Protein AF-0000000084378191 (afdb_homodimer)

pLDDT: mean 97.31, std 4.38, range [56.12, 98.94]

Sequence (308 aa):
MLTVSREELDSYIGKDLPPSDWLTIDQEQINAFADATLDHQFIHVDPEKAALTPFGTTIAHGYLTLSLISYFLGECGIAPGNVQMAVNYGTDKVRFLEPVKVNSEIRCVARLLAVREKKPGQVLTTTRMTVEVKGSETPALIADILSLFICDNNMLTVSREELDSYIGKDLPPSDWLTIDQEQINAFADATLDHQFIHVDPEKAALTPFGTTIAHGYLTLSLISYFLGECGIAPGNVQMAVNYGTDKVRFLEPVKVNSEIRCVARLLAVREKKPGQVLTTTRMTVEVKGSETPALIADILSLFICDNN

Solvent-accessible surface area (backbone atoms only — not comparable to full-atom values): 15417 Å² total; per-residue (Å²): 74,50,61,37,52,70,77,54,51,63,76,42,50,75,39,76,41,64,60,35,71,79,42,73,41,45,63,68,42,38,44,37,37,20,66,44,32,58,47,70,55,47,49,45,69,31,57,73,65,10,39,74,41,97,71,54,36,26,28,49,51,58,55,52,62,56,42,29,44,64,35,43,40,44,60,21,27,74,43,56,66,50,57,74,48,74,44,65,42,29,33,42,51,34,39,49,70,32,87,48,43,59,63,38,39,31,32,36,36,29,29,36,66,45,78,42,70,79,47,96,43,30,39,36,33,34,31,37,37,38,31,36,34,73,94,47,92,56,40,28,31,44,33,36,38,30,40,36,33,37,33,62,82,120,75,50,60,36,53,70,78,55,51,62,76,43,49,75,37,76,40,64,60,34,70,78,41,73,40,44,64,68,43,38,45,37,38,22,64,42,32,60,48,71,54,47,49,45,69,32,57,74,66,9,40,74,42,97,72,54,34,24,28,48,52,59,56,53,62,57,44,30,44,64,34,42,41,45,59,22,27,75,45,55,64,50,57,74,47,73,44,63,42,30,33,42,51,33,40,49,70,34,87,47,43,59,63,38,38,32,31,36,36,29,29,36,67,45,79,43,71,79,46,97,41,30,38,36,35,35,30,38,35,38,31,36,32,72,95,48,91,56,40,29,32,43,31,35,38,30,40,34,32,38,32,61,84,119

Nearest PDB structures (foldseek):
  2c2i-assembly1_B  TM=9.495E-01  e=6.216E-18  Mycobacterium tuberculosis H37Rv
  8vwr-assembly1_B  TM=7.984E-01  e=2.898E-14  Comamonas testosteroni KF-1
  1q6w-assembly2_C  TM=7.977E-01  e=1.693E-10  Archaeoglobus fulgidus DSM 4304
  4ffu-assembly1_D  TM=7.610E-01  e=1.020E-10  Sinorhizobium meliloti 1021
  6jql-assembly1_C  TM=7.620E-01  e=9.701E-10  Escherichia coli K-12

Foldseek 3Di:
DAADAPVCVVVQAQPKWDKFDKDWAALVNQVVVCVVVVPPPCLRHPQVVVCVDPLNGRFHDLVSVVVCVVVQCVGTNYDHPFFPDKDFPDWDDKDFDDTHGHGWIKMKMKHWNDWDDPDVQKIKTWIWIFIDTPPDPHTRMTITTIMITRGDPD/DAADAPVCVVVQAQPKWDKFDKDWAALVNLVVVCVVVVPPPCLRHPQVVVCVDPLNGRFHDLVSVVVCVVVQCVGTNYDHPFFPDKDFPDWDDKDFDDTHGHGWIKMKMKHWNDWDDPDVQKIKTWIWIFIDTPPDPHTRMTITTIMITRGDPD

Organism: NCBI:txid1548547

InterPro domains:
  IPR002539 MaoC-like dehydratase domain [PF01575] (13-128)
  IPR029069 HotDog domain superfamily [SSF54637] (8-145)
  IPR039375 Nodulation protein N-like [cd03450] (4-149)

Radius of gyration: 19.19 Å; Cα contacts (8 Å, |Δi|>4): 766; chains: 2; bounding box: 47×60×43 Å

Structure (mmCIF, N/CA/C/O backbone):
data_AF-0000000084378191-model_v1
#
loop_
_entity.id
_entity.type
_entity.pdbx_description
1 polymer 'MaoC-like domain-containing protein'
#
loop_
_atom_site.group_PDB
_atom_site.id
_atom_site.type_symbol
_atom_site.label_atom_id
_atom_site.label_alt_id
_atom_site.label_comp_id
_atom_site.label_asym_id
_atom_site.label_entity_id
_atom_site.label_seq_id
_atom_site.pdbx_PDB_ins_code
_atom_site.Cartn_x
_atom_site.Cartn_y
_atom_site.Cartn_z
_atom_site.occupancy
_atom_site.B_iso_or_equiv
_atom_site.auth_seq_id
_atom_site.auth_comp_id
_atom_site.auth_asym_id
_atom_site.auth_atom_id
_atom_site.pdbx_PDB_model_num
ATOM 1 N N . MET A 1 1 ? 9.391 -14.406 -12.016 1 90.62 1 MET A N 1
ATOM 2 C CA . MET A 1 1 ? 9.422 -14.953 -10.664 1 90.62 1 MET A CA 1
ATOM 3 C C . MET A 1 1 ? 9.93 -16.391 -10.664 1 90.62 1 MET A C 1
ATOM 5 O O . MET A 1 1 ? 9.516 -17.188 -11.508 1 90.62 1 MET A O 1
ATOM 9 N N . LEU A 1 2 ? 10.867 -16.656 -9.797 1 94.12 2 LEU A N 1
ATOM 10 C CA . LEU A 1 2 ? 11.305 -18.047 -9.656 1 94.12 2 LEU A CA 1
ATOM 11 C C . LEU A 1 2 ? 10.141 -18.938 -9.258 1 94.12 2 LEU A C 1
ATOM 13 O O . LEU A 1 2 ? 9.375 -18.609 -8.344 1 94.12 2 LEU A O 1
ATOM 17 N N . THR A 1 3 ? 9.992 -20.016 -10 1 96.06 3 THR A N 1
ATOM 18 C CA . THR A 1 3 ? 8.945 -20.969 -9.641 1 96.06 3 THR A CA 1
ATOM 19 C C . THR A 1 3 ? 9.555 -22.328 -9.32 1 96.06 3 THR A C 1
ATOM 21 O O . THR A 1 3 ? 10.492 -22.766 -9.977 1 96.06 3 THR A O 1
ATOM 24 N N . VAL A 1 4 ? 9.062 -22.859 -8.281 1 96.31 4 VAL A N 1
ATOM 25 C CA . VAL A 1 4 ? 9.516 -24.172 -7.824 1 96.31 4 VAL A CA 1
ATOM 26 C C . VAL A 1 4 ? 8.312 -25 -7.387 1 96.31 4 VAL A C 1
ATOM 28 O O . VAL A 1 4 ? 7.188 -24.5 -7.312 1 96.31 4 VAL A O 1
ATOM 31 N N . SER A 1 5 ? 8.562 -26.281 -7.156 1 94.06 5 SER A N 1
ATOM 32 C CA . SER A 1 5 ? 7.484 -27.094 -6.605 1 94.06 5 SER A CA 1
ATOM 33 C C . SER A 1 5 ? 7.109 -26.641 -5.199 1 94.06 5 SER A C 1
ATOM 35 O O . SER A 1 5 ? 7.895 -25.953 -4.531 1 94.06 5 SER A O 1
ATOM 37 N N . ARG A 1 6 ? 5.926 -26.984 -4.816 1 90.81 6 ARG A N 1
ATOM 38 C CA . ARG A 1 6 ? 5.5 -26.641 -3.467 1 90.81 6 ARG A CA 1
ATOM 39 C C . ARG A 1 6 ? 6.461 -27.203 -2.426 1 90.81 6 ARG A C 1
ATOM 41 O O . ARG A 1 6 ? 6.738 -26.547 -1.415 1 90.81 6 ARG A O 1
ATOM 48 N N . GLU A 1 7 ? 6.902 -28.344 -2.645 1 89.56 7 GLU A N 1
ATOM 49 C CA . GLU A 1 7 ? 7.812 -29 -1.72 1 89.56 7 GLU A CA 1
ATOM 50 C C . GLU A 1 7 ? 9.148 -28.266 -1.64 1 89.56 7 GLU A C 1
ATOM 52 O O . GLU A 1 7 ? 9.734 -28.156 -0.561 1 89.56 7 GLU A O 1
ATOM 57 N N . GLU A 1 8 ? 9.562 -27.766 -2.723 1 95.44 8 GLU A N 1
ATOM 58 C CA . GLU A 1 8 ? 10.859 -27.094 -2.789 1 95.44 8 GLU A CA 1
ATOM 59 C C . GLU A 1 8 ? 10.789 -25.703 -2.189 1 95.44 8 GLU A C 1
ATOM 61 O O . GLU A 1 8 ? 11.812 -25.125 -1.79 1 95.44 8 GLU A O 1
ATOM 66 N N . LEU A 1 9 ? 9.633 -25.172 -2.209 1 95.69 9 LEU A N 1
ATOM 67 C CA . LEU A 1 9 ? 9.453 -23.812 -1.727 1 95.69 9 LEU A CA 1
ATOM 68 C C . LEU A 1 9 ? 9.961 -23.672 -0.296 1 95.69 9 LEU A C 1
ATOM 70 O O . LEU A 1 9 ? 10.609 -22.672 0.04 1 95.69 9 LEU A O 1
ATOM 74 N N . ASP A 1 10 ? 9.781 -24.641 0.517 1 95.62 10 ASP A N 1
ATOM 75 C CA . ASP A 1 10 ? 10.188 -24.609 1.919 1 95.62 10 ASP A CA 1
ATOM 76 C C . ASP A 1 10 ? 11.703 -24.484 2.051 1 95.62 10 ASP A C 1
ATOM 78 O O . ASP A 1 10 ? 12.203 -23.875 2.99 1 95.62 10 ASP A O 1
ATOM 82 N N . SER A 1 11 ? 12.336 -25.047 1.118 1 96.31 11 SER A N 1
ATOM 83 C CA . SER A 1 11 ? 13.797 -25.062 1.192 1 96.31 11 SER A CA 1
ATOM 84 C C . SER A 1 11 ? 14.383 -23.688 0.948 1 96.31 11 SER A C 1
ATOM 86 O O . SER A 1 11 ? 15.57 -23.453 1.188 1 96.31 11 SER A O 1
ATOM 88 N N . TYR A 1 12 ? 13.609 -22.766 0.558 1 97.38 12 TYR A N 1
ATOM 89 C CA . TYR A 1 12 ? 14.086 -21.422 0.256 1 97.38 12 TYR A CA 1
ATOM 90 C C . TYR A 1 12 ? 13.867 -20.5 1.441 1 97.38 12 TYR A C 1
ATOM 92 O O . TYR A 1 12 ? 14.32 -19.344 1.429 1 97.38 12 TYR A O 1
ATOM 100 N N . ILE A 1 13 ? 13.133 -20.938 2.449 1 97.75 13 ILE A N 1
ATOM 101 C CA . ILE A 1 13 ? 12.852 -20.109 3.609 1 97.75 13 ILE A CA 1
ATOM 102 C C . ILE A 1 13 ? 14.172 -19.625 4.227 1 97.75 13 ILE A C 1
ATOM 104 O O . ILE A 1 13 ? 15.07 -20.438 4.477 1 97.75 13 ILE A O 1
ATOM 108 N N . GLY A 1 14 ? 14.32 -18.328 4.359 1 97.56 14 GLY A N 1
ATOM 109 C CA . GLY A 1 14 ? 15.477 -17.734 5.008 1 97.56 14 GLY A CA 1
ATOM 110 C C . GLY A 1 14 ? 16.578 -17.359 4.031 1 97.56 14 GLY A C 1
ATOM 111 O O . GLY A 1 14 ? 17.594 -16.781 4.43 1 97.56 14 GLY A O 1
ATOM 112 N N . LYS A 1 15 ? 16.344 -17.625 2.777 1 95.12 15 LYS A N 1
ATOM 113 C CA . LYS A 1 15 ? 17.359 -17.344 1.782 1 95.12 15 LYS A CA 1
ATOM 114 C C . LYS A 1 15 ? 17.094 -16.031 1.064 1 95.12 15 LYS A C 1
ATOM 116 O O . LYS A 1 15 ? 15.938 -15.703 0.765 1 95.12 15 LYS A O 1
ATOM 121 N N . ASP A 1 16 ? 18.172 -15.344 0.816 1 95.12 16 ASP A N 1
ATOM 122 C CA . ASP A 1 16 ? 18.078 -14.164 -0.029 1 95.12 16 ASP A CA 1
ATOM 123 C C . ASP A 1 16 ? 18.047 -14.539 -1.508 1 95.12 16 ASP A C 1
ATOM 125 O O . ASP A 1 16 ? 18.812 -15.398 -1.951 1 95.12 16 ASP A O 1
ATOM 129 N N . LEU A 1 17 ? 17.156 -13.914 -2.213 1 97.2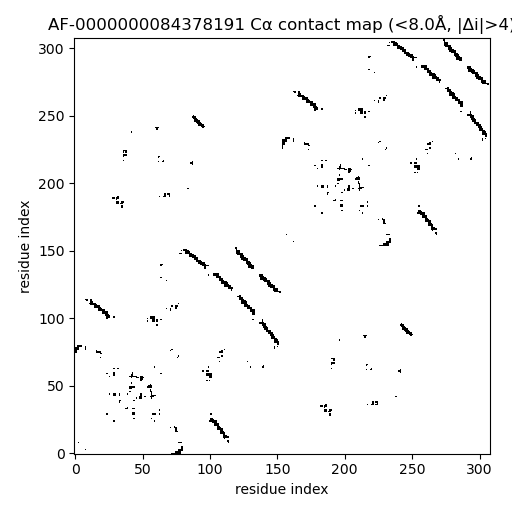5 17 LEU A N 1
ATOM 130 C CA . LEU A 1 17 ? 17.078 -14.125 -3.652 1 97.25 17 LEU A CA 1
ATOM 131 C C . LEU A 1 17 ? 17.797 -13.023 -4.41 1 97.25 17 LEU A C 1
ATOM 133 O O . LEU A 1 17 ? 18.094 -11.961 -3.846 1 97.25 17 LEU A O 1
ATOM 137 N N . PRO A 1 18 ? 18.219 -13.336 -5.652 1 97.31 18 PRO A N 1
ATOM 138 C CA . PRO A 1 18 ? 18.859 -12.289 -6.441 1 97.31 18 PRO A CA 1
ATOM 139 C C . PRO A 1 18 ? 17.984 -11.039 -6.598 1 97.31 18 PRO A C 1
ATOM 141 O O . PRO A 1 18 ? 16.766 -11.148 -6.664 1 97.31 18 PRO A O 1
ATOM 144 N N . PRO A 1 19 ? 18.594 -9.906 -6.707 1 98.44 19 PRO A N 1
ATOM 145 C CA . PRO A 1 19 ? 17.844 -8.656 -6.82 1 98.44 19 PRO A CA 1
ATOM 146 C C . PRO A 1 19 ? 17.172 -8.5 -8.188 1 98.44 19 PRO A C 1
ATOM 148 O O . PRO A 1 19 ? 17.562 -9.156 -9.148 1 98.44 19 PRO A O 1
ATOM 151 N N . SER A 1 20 ? 16.188 -7.707 -8.164 1 98.75 20 SER A N 1
ATOM 152 C CA . SER A 1 20 ? 15.586 -7.285 -9.43 1 98.75 20 SER A CA 1
ATOM 153 C C . SER A 1 20 ? 16.516 -6.359 -10.203 1 98.75 20 SER A C 1
ATOM 155 O O . SER A 1 20 ? 17.562 -5.961 -9.703 1 98.75 20 SER A O 1
ATOM 157 N N . ASP A 1 21 ? 16.094 -6.098 -11.469 1 98.5 21 ASP A N 1
ATOM 158 C CA . ASP A 1 21 ? 16.75 -5.012 -12.203 1 98.5 21 ASP A CA 1
ATOM 159 C C . ASP A 1 21 ? 16.359 -3.652 -11.617 1 98.5 21 ASP A C 1
ATOM 161 O O . ASP A 1 21 ? 15.406 -3.545 -10.852 1 98.5 21 ASP A O 1
ATOM 165 N N . TRP A 1 22 ? 17.188 -2.664 -11.977 1 98.88 22 TRP A N 1
ATOM 166 C CA . TRP A 1 22 ? 16.891 -1.296 -11.562 1 98.88 22 TRP A CA 1
ATOM 167 C C . TRP A 1 22 ? 15.719 -0.729 -12.359 1 98.88 22 TRP A C 1
ATOM 169 O O . TRP A 1 22 ? 15.617 -0.95 -13.57 1 98.88 22 TRP A O 1
ATOM 179 N N . LEU A 1 23 ? 14.867 -0.02 -11.672 1 98.88 23 LEU A N 1
ATOM 180 C CA . LEU A 1 23 ? 13.711 0.66 -12.25 1 98.88 23 LEU A CA 1
ATOM 181 C C . LEU A 1 23 ? 13.758 2.156 -11.969 1 98.88 23 LEU A C 1
ATOM 183 O O . LEU A 1 23 ? 13.914 2.568 -10.812 1 98.88 23 LEU A O 1
ATOM 187 N N . THR A 1 24 ? 13.641 2.957 -12.984 1 98.94 24 THR A N 1
ATOM 188 C CA . THR A 1 24 ? 13.617 4.402 -12.789 1 98.94 24 THR A CA 1
ATOM 189 C C . THR A 1 24 ? 12.195 4.883 -12.5 1 98.94 24 THR A C 1
ATOM 191 O O . THR A 1 24 ? 11.25 4.492 -13.18 1 98.94 24 THR A O 1
ATOM 194 N N . ILE A 1 25 ? 12.062 5.723 -11.484 1 98.94 25 ILE A N 1
ATOM 195 C CA . ILE A 1 25 ? 10.789 6.336 -11.141 1 98.94 25 ILE A CA 1
ATOM 196 C C . ILE A 1 25 ? 10.734 7.762 -11.68 1 98.94 25 ILE A C 1
ATOM 198 O O . ILE A 1 25 ? 11.453 8.641 -11.203 1 98.94 25 ILE A O 1
ATOM 202 N N . ASP A 1 26 ? 9.828 7.965 -12.641 1 98.88 26 ASP A N 1
ATOM 203 C CA . ASP A 1 26 ? 9.805 9.305 -13.219 1 98.88 26 ASP A CA 1
ATOM 204 C C . ASP A 1 26 ? 8.547 10.062 -12.805 1 98.88 26 ASP A C 1
ATOM 206 O O . ASP A 1 26 ? 7.703 9.523 -12.078 1 98.88 26 ASP A O 1
ATOM 210 N N . GLN A 1 27 ? 8.438 11.297 -13.203 1 98.94 27 GLN A N 1
ATOM 211 C CA . GLN A 1 27 ? 7.348 12.164 -12.773 1 98.94 27 GLN A CA 1
ATOM 212 C C . GLN A 1 27 ? 6.016 11.719 -13.375 1 98.94 27 GLN A C 1
ATOM 214 O O . GLN A 1 27 ? 4.965 11.859 -12.742 1 98.94 27 GLN A O 1
ATOM 219 N N . GLU A 1 28 ? 6.07 11.188 -14.57 1 98.88 28 GLU A N 1
ATOM 220 C CA . GLU A 1 28 ? 4.844 10.711 -15.203 1 98.88 28 GLU A CA 1
ATOM 221 C C . GLU A 1 28 ? 4.203 9.594 -14.391 1 98.88 28 GLU A C 1
ATOM 223 O O . GLU A 1 28 ? 2.986 9.578 -14.188 1 98.88 28 GLU A O 1
ATOM 228 N N . GLN A 1 29 ? 5.035 8.703 -13.961 1 98.94 29 GLN A N 1
ATOM 229 C CA . GLN A 1 29 ? 4.551 7.617 -13.117 1 98.94 29 GLN A CA 1
ATOM 230 C C . GLN A 1 29 ? 3.996 8.148 -11.805 1 98.94 29 GLN A C 1
ATOM 232 O O . GLN A 1 29 ? 2.938 7.707 -11.352 1 98.94 29 GLN A O 1
ATOM 237 N N . ILE A 1 30 ? 4.672 9.078 -11.195 1 98.94 30 ILE A N 1
ATOM 238 C CA . ILE A 1 30 ? 4.238 9.688 -9.945 1 98.94 30 ILE A CA 1
ATOM 239 C C . ILE A 1 30 ? 2.895 10.383 -10.148 1 98.94 30 ILE A C 1
ATOM 241 O O . ILE A 1 30 ? 1.98 10.234 -9.336 1 98.94 30 ILE A O 1
ATOM 245 N N . ASN A 1 31 ? 2.729 11.055 -11.281 1 98.94 31 ASN A N 1
ATOM 246 C CA . ASN A 1 31 ? 1.471 11.734 -11.586 1 98.94 31 ASN A CA 1
ATOM 247 C C . ASN A 1 31 ? 0.332 10.734 -11.781 1 98.94 31 ASN A C 1
ATOM 249 O O . ASN A 1 31 ? -0.781 10.953 -11.305 1 98.94 31 ASN A O 1
ATOM 253 N N . ALA A 1 32 ? 0.6 9.703 -12.5 1 98.94 32 ALA A N 1
ATOM 254 C CA . ALA A 1 32 ? -0.414 8.688 -12.758 1 98.94 32 ALA A CA 1
ATOM 255 C C . ALA A 1 32 ? -0.909 8.062 -11.461 1 98.94 32 ALA A C 1
ATOM 257 O O . ALA A 1 32 ? -2.105 7.809 -11.305 1 98.94 32 ALA A O 1
ATOM 258 N N . PHE A 1 33 ? 0.014 7.84 -10.562 1 98.94 33 PHE A N 1
ATOM 259 C CA . PHE A 1 33 ? -0.35 7.273 -9.273 1 98.94 33 PHE A CA 1
ATOM 260 C C . PHE A 1 33 ? -1.209 8.25 -8.477 1 98.94 33 PHE A C 1
ATOM 262 O O . PHE A 1 33 ? -2.197 7.852 -7.855 1 98.94 33 PHE A O 1
ATOM 269 N N . ALA A 1 34 ? -0.81 9.492 -8.523 1 98.94 34 ALA A N 1
ATOM 270 C CA . ALA A 1 34 ? -1.597 10.523 -7.852 1 98.94 34 ALA A CA 1
ATOM 271 C C . ALA A 1 34 ? -3.027 10.555 -8.375 1 98.94 34 ALA A C 1
ATOM 273 O O . ALA A 1 34 ? -3.982 10.617 -7.598 1 98.94 34 ALA A O 1
ATOM 274 N N . ASP A 1 35 ? -3.146 10.453 -9.648 1 98.88 35 ASP A N 1
ATOM 275 C CA . ASP A 1 35 ? -4.461 10.477 -10.273 1 98.88 35 ASP A CA 1
ATOM 276 C C . ASP A 1 35 ? -5.289 9.258 -9.867 1 98.88 35 ASP A C 1
ATOM 278 O O . ASP A 1 35 ? -6.48 9.383 -9.57 1 98.88 35 ASP A O 1
ATOM 282 N N . ALA A 1 36 ? -4.695 8.148 -9.828 1 98.88 36 ALA A N 1
ATOM 283 C CA . ALA A 1 36 ? -5.406 6.902 -9.539 1 98.88 36 ALA A CA 1
ATOM 284 C C . ALA A 1 36 ? -5.824 6.836 -8.078 1 98.88 36 ALA A C 1
ATOM 286 O O . ALA A 1 36 ? -6.848 6.234 -7.742 1 98.88 36 ALA A O 1
ATOM 287 N N . THR A 1 37 ? -5.066 7.473 -7.184 1 98.88 37 THR A N 1
ATOM 288 C CA . THR A 1 37 ? -5.273 7.281 -5.754 1 98.88 37 THR A CA 1
ATOM 289 C C . THR A 1 37 ? -5.859 8.539 -5.117 1 98.88 37 THR A C 1
ATOM 291 O O . THR A 1 37 ? -6.207 8.531 -3.934 1 98.88 37 THR A O 1
ATOM 294 N N . LEU A 1 38 ? -5.82 9.633 -5.891 1 98.75 38 LEU A N 1
ATOM 295 C CA . LEU A 1 38 ? -6.418 10.898 -5.477 1 98.75 38 LEU A CA 1
ATOM 296 C C . LEU A 1 38 ? -5.551 11.594 -4.434 1 98.75 38 LEU A C 1
ATOM 298 O O . LEU A 1 38 ? -6.047 12.414 -3.654 1 98.75 38 LEU A O 1
ATOM 302 N N . ASP A 1 39 ? -4.316 11.219 -4.332 1 98.56 39 ASP A N 1
ATOM 303 C CA . ASP A 1 39 ? -3.35 11.891 -3.467 1 98.56 39 ASP A CA 1
ATOM 304 C C . ASP A 1 39 ? -2.467 12.844 -4.266 1 98.56 39 ASP A C 1
ATOM 306 O O . ASP A 1 39 ? -1.431 12.438 -4.801 1 98.56 39 ASP A O 1
ATOM 310 N N . HIS A 1 40 ? -2.848 14.078 -4.254 1 98.75 40 HIS A N 1
ATOM 311 C CA . HIS A 1 40 ? -2.146 15.086 -5.043 1 98.75 40 HIS A CA 1
ATOM 312 C C . HIS A 1 40 ? -1.365 16.031 -4.145 1 98.75 40 HIS A C 1
ATOM 314 O O . HIS A 1 40 ? -1.254 17.234 -4.445 1 98.75 40 HIS A O 1
ATOM 320 N N . GLN A 1 41 ? -0.929 15.547 -2.949 1 98.62 41 GLN A N 1
ATOM 321 C CA . GLN A 1 41 ? -0.093 16.391 -2.1 1 98.62 41 GLN A CA 1
ATOM 322 C C . GLN A 1 41 ? 1.067 16.984 -2.891 1 98.62 41 GLN A C 1
ATOM 324 O O . GLN A 1 41 ? 1.675 16.312 -3.721 1 98.62 41 GLN A O 1
ATOM 329 N N . PHE A 1 42 ? 1.418 18.156 -2.57 1 98.75 42 PHE A N 1
ATOM 330 C CA . PHE A 1 42 ? 2.324 18.938 -3.406 1 98.75 42 PHE A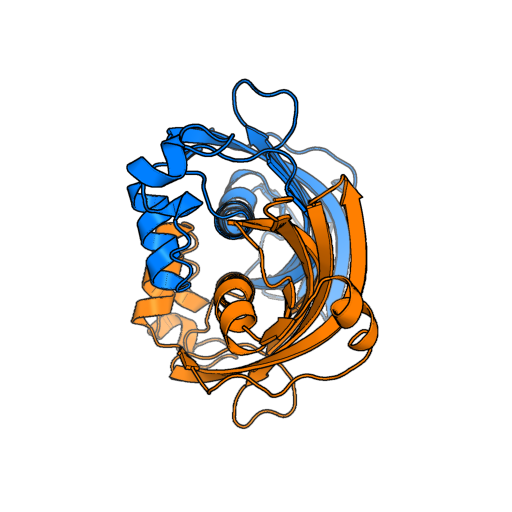 CA 1
ATOM 331 C C . PHE A 1 42 ? 3.705 18.281 -3.457 1 98.75 42 PHE A C 1
ATOM 333 O O . PHE A 1 42 ? 4.414 18.406 -4.457 1 98.75 42 PHE A O 1
ATOM 340 N N . ILE A 1 43 ? 4.105 17.578 -2.504 1 98.75 43 ILE A N 1
ATOM 341 C CA . ILE A 1 43 ? 5.434 16.984 -2.447 1 98.75 43 ILE A CA 1
ATOM 342 C C . ILE A 1 43 ? 5.578 15.93 -3.549 1 98.75 43 ILE A C 1
ATOM 344 O O . ILE A 1 43 ? 6.688 15.492 -3.863 1 98.75 43 ILE A O 1
ATOM 348 N N . HIS A 1 44 ? 4.434 15.484 -4.102 1 98.94 44 HIS A N 1
ATOM 349 C CA . HIS A 1 44 ? 4.469 14.469 -5.141 1 98.94 44 HIS A CA 1
ATOM 350 C C . HIS A 1 44 ? 4.312 15.086 -6.527 1 98.94 44 HIS A C 1
ATOM 352 O O . HIS A 1 44 ? 4.816 14.539 -7.512 1 98.94 44 HIS A O 1
ATOM 358 N N . VAL A 1 45 ? 3.619 16.219 -6.68 1 98.88 45 VAL A N 1
ATOM 359 C CA . VAL A 1 45 ? 3.141 16.531 -8.023 1 98.88 45 VAL A CA 1
ATOM 360 C C . VAL A 1 45 ? 3.457 17.984 -8.367 1 98.88 45 VAL A C 1
ATOM 362 O O . VAL A 1 45 ? 3.188 18.438 -9.477 1 98.88 45 VAL A O 1
ATOM 365 N N . ASP A 1 46 ? 3.955 18.797 -7.445 1 98.88 46 ASP A N 1
ATOM 366 C CA . ASP A 1 46 ? 4.27 20.203 -7.668 1 98.88 46 ASP A CA 1
ATOM 367 C C . ASP A 1 46 ? 5.77 20.453 -7.539 1 98.88 46 ASP A C 1
ATOM 369 O O . ASP A 1 46 ? 6.266 20.734 -6.441 1 98.88 46 ASP A O 1
ATOM 373 N N . PRO A 1 47 ? 6.453 20.438 -8.68 1 98.69 47 PRO A N 1
ATOM 374 C CA . PRO A 1 47 ? 7.91 20.562 -8.617 1 98.69 47 PRO A CA 1
ATOM 375 C C . PRO A 1 47 ? 8.367 21.859 -7.949 1 98.69 47 PRO A C 1
ATOM 377 O O . PRO A 1 47 ? 9.375 21.859 -7.23 1 98.69 47 PRO A O 1
ATOM 380 N N . GLU A 1 48 ? 7.684 22.938 -8.141 1 98.69 48 GLU A N 1
ATOM 381 C CA . GLU A 1 48 ? 8.094 24.219 -7.566 1 98.69 48 GLU A CA 1
ATOM 382 C C . GLU A 1 48 ? 7.953 24.203 -6.047 1 98.69 48 GLU A C 1
ATOM 384 O O . GLU A 1 48 ? 8.883 24.578 -5.332 1 98.69 48 GLU A O 1
ATOM 389 N N . LYS A 1 49 ? 6.867 23.766 -5.543 1 98.69 49 LYS A N 1
ATOM 390 C CA . LYS A 1 49 ? 6.66 23.734 -4.098 1 98.69 49 LYS A CA 1
ATOM 391 C C . LYS A 1 49 ? 7.531 22.656 -3.451 1 98.69 49 LYS A C 1
ATOM 393 O O . LYS A 1 49 ? 8.062 22.859 -2.357 1 98.69 49 LYS A O 1
ATOM 398 N N . ALA A 1 50 ? 7.641 21.547 -4.129 1 98.62 50 ALA A N 1
ATOM 399 C CA . ALA A 1 50 ? 8.445 20.453 -3.596 1 98.62 50 ALA A CA 1
ATOM 400 C C . ALA A 1 50 ? 9.914 20.875 -3.477 1 98.62 50 ALA A C 1
ATOM 402 O O . ALA A 1 50 ? 10.617 20.422 -2.572 1 98.62 50 ALA A O 1
ATOM 403 N N . ALA A 1 51 ? 10.352 21.75 -4.375 1 98.44 51 ALA A N 1
ATOM 404 C CA . ALA A 1 51 ? 11.734 22.203 -4.359 1 98.44 51 ALA A CA 1
ATOM 405 C C . ALA A 1 51 ? 12.055 22.938 -3.062 1 98.44 51 ALA A C 1
ATOM 407 O O . ALA A 1 51 ? 13.219 23.047 -2.668 1 98.44 51 ALA A O 1
ATOM 408 N N . LEU A 1 52 ? 11.023 23.422 -2.391 1 97.62 52 LEU A N 1
ATOM 409 C CA . LEU A 1 52 ? 11.195 24.219 -1.179 1 97.62 52 LEU A CA 1
ATOM 410 C C . LEU A 1 52 ? 11.195 23.328 0.06 1 97.62 52 LEU A C 1
ATOM 412 O O . LEU A 1 52 ? 11.406 23.812 1.175 1 97.62 52 LEU A O 1
ATOM 416 N N . THR A 1 53 ? 10.945 22.094 -0.11 1 97.62 53 THR A N 1
ATOM 417 C CA . THR A 1 53 ? 10.992 21.141 0.989 1 97.62 53 THR A CA 1
ATOM 418 C C . THR A 1 53 ? 12.406 20.594 1.166 1 97.62 53 THR A C 1
ATOM 420 O O . THR A 1 53 ? 13.281 20.828 0.331 1 97.62 53 THR A O 1
ATOM 423 N N . PRO A 1 54 ? 12.617 19.797 2.268 1 96.38 54 PRO A N 1
ATOM 424 C CA . PRO A 1 54 ? 13.93 19.188 2.461 1 96.38 54 PRO A CA 1
ATOM 425 C C . PRO A 1 54 ? 14.273 18.172 1.373 1 96.38 54 PRO A C 1
ATOM 427 O O . PRO A 1 54 ? 15.43 17.75 1.25 1 96.38 54 PRO A O 1
ATOM 430 N N . PHE A 1 55 ? 13.328 17.828 0.565 1 97.88 55 PHE A N 1
ATOM 431 C CA . PHE A 1 55 ? 13.562 16.828 -0.477 1 97.88 55 PHE A CA 1
ATOM 432 C C . PHE A 1 55 ? 14.219 17.469 -1.695 1 97.88 55 PHE A C 1
ATOM 434 O O . PHE A 1 55 ? 14.852 16.781 -2.5 1 97.88 55 PHE A O 1
ATOM 441 N N . GLY A 1 56 ? 13.961 18.719 -1.898 1 98.5 56 GLY A N 1
ATOM 442 C CA . GLY A 1 56 ? 14.586 19.453 -2.98 1 98.5 56 GLY A CA 1
ATOM 443 C C . GLY A 1 56 ? 13.969 19.172 -4.336 1 98.5 56 GLY A C 1
ATOM 444 O O . GLY A 1 56 ? 14.367 19.766 -5.344 1 98.5 56 GLY A O 1
ATOM 445 N N . THR A 1 57 ? 13.125 18.234 -4.438 1 98.81 57 THR A N 1
ATOM 446 C CA . THR A 1 57 ? 12.398 17.812 -5.629 1 98.81 57 THR A CA 1
ATOM 447 C C . THR A 1 57 ? 11.164 17 -5.25 1 98.81 57 THR A C 1
ATOM 449 O O . THR A 1 57 ? 10.898 16.781 -4.062 1 98.81 57 THR A O 1
ATOM 452 N N . THR A 1 58 ? 10.312 16.656 -6.191 1 98.94 58 THR A N 1
ATOM 453 C CA . THR A 1 58 ? 9.188 15.781 -5.887 1 98.94 58 THR A CA 1
ATOM 454 C C . THR A 1 58 ? 9.672 14.398 -5.465 1 98.94 58 THR A C 1
ATOM 456 O O . THR A 1 58 ? 10.758 13.969 -5.871 1 98.94 58 THR A O 1
ATOM 459 N N . ILE A 1 59 ? 8.883 13.781 -4.68 1 98.94 59 ILE A N 1
ATOM 460 C CA . ILE A 1 59 ? 9.172 12.414 -4.27 1 98.94 59 ILE A CA 1
ATOM 461 C C . ILE A 1 59 ? 7.992 11.508 -4.602 1 98.94 59 ILE A C 1
ATOM 463 O O . ILE A 1 59 ? 6.848 11.961 -4.664 1 98.94 59 ILE A O 1
ATOM 467 N N . ALA A 1 60 ? 8.281 10.234 -4.867 1 98.94 60 ALA A N 1
ATOM 468 C CA . ALA A 1 60 ? 7.23 9.234 -5.055 1 98.94 60 ALA A CA 1
ATOM 469 C C . ALA A 1 60 ? 6.406 9.062 -3.783 1 98.94 60 ALA A C 1
ATOM 471 O O . ALA A 1 60 ? 6.93 9.203 -2.674 1 98.94 60 ALA A O 1
ATOM 472 N N . HIS A 1 61 ? 5.145 8.805 -3.994 1 98.94 61 HIS A N 1
ATOM 473 C CA . HIS A 1 61 ? 4.355 8.344 -2.857 1 98.94 61 HIS A CA 1
ATOM 474 C C . HIS A 1 61 ? 4.98 7.105 -2.221 1 98.94 61 HIS A C 1
ATOM 476 O O . HIS A 1 61 ? 5.398 6.18 -2.922 1 98.94 61 HIS A O 1
ATOM 482 N N . GLY A 1 62 ? 5.07 7.055 -0.844 1 98.88 62 GLY A N 1
ATOM 483 C CA . GLY A 1 62 ? 5.426 5.797 -0.207 1 98.88 62 GLY A CA 1
ATOM 484 C C . GLY A 1 62 ? 4.609 4.621 -0.708 1 98.88 62 GLY A C 1
ATOM 485 O O . GLY A 1 62 ? 5.156 3.549 -0.979 1 98.88 62 GLY A O 1
ATOM 486 N N . TYR A 1 63 ? 3.342 4.828 -0.92 1 98.94 63 TYR A N 1
ATOM 487 C CA . TYR A 1 63 ? 2.438 3.766 -1.354 1 98.94 63 TYR A CA 1
ATOM 488 C C . TYR A 1 63 ? 2.693 3.395 -2.811 1 98.94 63 TYR A C 1
ATOM 490 O O . TYR A 1 63 ? 2.404 2.273 -3.23 1 98.94 63 TYR A O 1
ATOM 498 N N . LEU A 1 64 ? 3.209 4.332 -3.648 1 98.94 64 LEU A N 1
ATOM 499 C CA . LEU A 1 64 ? 3.662 3.916 -4.969 1 98.94 64 LEU A CA 1
ATOM 500 C C . LEU A 1 64 ? 4.805 2.91 -4.863 1 98.94 64 LEU A C 1
ATOM 502 O O . LEU A 1 64 ? 4.754 1.84 -5.473 1 98.94 64 LEU A O 1
ATOM 506 N N . THR A 1 65 ? 5.805 3.26 -4.062 1 98.94 65 THR A N 1
ATOM 507 C CA . THR A 1 65 ? 6.941 2.367 -3.857 1 98.94 65 THR A CA 1
ATOM 508 C C . THR A 1 65 ? 6.473 1.015 -3.326 1 98.94 65 THR A C 1
ATOM 510 O O . THR A 1 65 ? 6.906 -0.033 -3.812 1 98.94 65 THR A O 1
ATOM 513 N N . LEU A 1 66 ? 5.547 1.036 -2.377 1 98.88 66 LEU A N 1
ATOM 514 C CA . LEU A 1 66 ? 5.008 -0.203 -1.828 1 98.88 66 LEU A CA 1
ATOM 515 C C . LEU A 1 66 ? 4.242 -0.98 -2.891 1 98.88 66 LEU A C 1
ATOM 517 O O . LEU A 1 66 ? 4.387 -2.199 -3.002 1 98.88 66 LEU A O 1
ATOM 521 N N . SER A 1 67 ? 3.414 -0.296 -3.631 1 98.94 67 SER A N 1
ATOM 522 C CA . SER A 1 67 ? 2.568 -0.951 -4.625 1 98.94 67 SER A CA 1
ATOM 523 C C . SER A 1 67 ? 3.406 -1.612 -5.715 1 98.94 67 SER A C 1
ATOM 525 O O . SER A 1 67 ? 2.98 -2.598 -6.32 1 98.94 67 SER A O 1
ATOM 527 N N . LEU A 1 68 ? 4.598 -1.093 -5.977 1 98.88 68 LEU A N 1
ATOM 528 C CA . LEU A 1 68 ? 5.5 -1.659 -6.973 1 98.88 68 LEU A CA 1
ATOM 529 C C . LEU A 1 68 ? 6.027 -3.018 -6.523 1 98.88 68 LEU A C 1
ATOM 531 O O . LEU A 1 68 ? 6.629 -3.748 -7.312 1 98.88 68 LEU A O 1
ATOM 535 N N . ILE A 1 69 ? 5.801 -3.395 -5.293 1 98.75 69 ILE A N 1
ATOM 536 C CA . ILE A 1 69 ? 6.262 -4.68 -4.777 1 98.75 69 ILE A CA 1
ATOM 537 C C . ILE A 1 69 ? 5.605 -5.816 -5.559 1 98.75 69 ILE A C 1
ATOM 539 O O . ILE A 1 69 ? 6.23 -6.848 -5.809 1 98.75 69 ILE A O 1
ATOM 543 N N . SER A 1 70 ? 4.355 -5.641 -5.992 1 98.31 70 SER A N 1
ATOM 544 C CA . SER A 1 70 ? 3.725 -6.672 -6.809 1 98.31 70 SER A CA 1
ATOM 545 C C . SER A 1 70 ? 4.52 -6.93 -8.086 1 98.31 70 SER A C 1
ATOM 547 O O . SER A 1 70 ? 4.703 -8.078 -8.484 1 98.31 70 SER A O 1
ATOM 549 N N . TYR A 1 71 ? 4.973 -5.859 -8.695 1 98.56 71 TYR A N 1
ATOM 550 C CA . TYR A 1 71 ? 5.84 -5.953 -9.867 1 98.56 71 TYR A CA 1
ATOM 551 C C . TYR A 1 71 ? 7.168 -6.605 -9.508 1 98.56 71 TYR A C 1
ATOM 553 O O . TYR A 1 71 ? 7.621 -7.531 -10.188 1 98.56 71 TYR A O 1
ATOM 561 N N . PHE A 1 72 ? 7.789 -6.199 -8.43 1 98.69 72 PHE A N 1
ATOM 562 C CA . PHE A 1 72 ? 9.109 -6.676 -8.023 1 98.69 72 PHE A CA 1
ATOM 563 C C . PHE A 1 72 ? 9.047 -8.141 -7.613 1 98.69 72 PHE A C 1
ATOM 565 O O . PHE A 1 72 ? 10.008 -8.891 -7.828 1 98.69 72 PHE A O 1
ATOM 572 N N . LEU A 1 73 ? 7.938 -8.57 -6.965 1 98 73 LEU A N 1
ATOM 573 C CA . LEU A 1 73 ? 7.77 -9.984 -6.656 1 98 73 LEU A CA 1
ATOM 574 C C . LEU A 1 73 ? 7.855 -10.828 -7.922 1 98 73 LEU A C 1
ATOM 576 O O . LEU A 1 73 ? 8.406 -11.938 -7.902 1 98 73 LEU A O 1
ATOM 580 N N . GLY A 1 74 ? 7.309 -10.273 -9.023 1 97.31 74 GLY A N 1
ATOM 581 C CA . GLY A 1 74 ? 7.422 -10.953 -10.305 1 97.31 74 GLY A CA 1
ATOM 582 C C . GLY A 1 74 ? 8.852 -11.047 -10.805 1 97.31 74 GLY A C 1
AT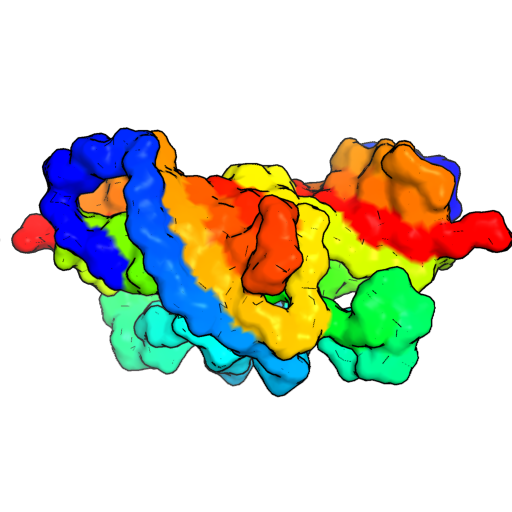OM 583 O O . GLY A 1 74 ? 9.211 -12.008 -11.492 1 97.31 74 GLY A O 1
ATOM 584 N N . GLU A 1 75 ? 9.664 -10.102 -10.422 1 97.19 75 GLU A N 1
ATOM 585 C CA . GLU A 1 75 ? 11.031 -10.008 -10.938 1 97.19 75 GLU A CA 1
ATOM 586 C C . GLU A 1 75 ? 12 -10.812 -10.07 1 97.19 75 GLU A C 1
ATOM 588 O O . GLU A 1 75 ? 12.938 -11.422 -10.586 1 97.19 75 GLU A O 1
ATOM 593 N N . CYS A 1 76 ? 11.766 -10.797 -8.766 1 97.81 76 CYS A N 1
ATOM 594 C CA . CYS A 1 76 ? 12.805 -11.328 -7.895 1 97.81 76 CYS A CA 1
ATOM 595 C C . CYS A 1 76 ? 12.211 -12.219 -6.812 1 97.81 76 CYS A C 1
ATOM 597 O O . CYS A 1 76 ? 12.93 -12.695 -5.934 1 97.81 76 CYS A O 1
ATOM 599 N N . GLY A 1 77 ? 10.945 -12.484 -6.844 1 97.75 77 GLY A N 1
ATOM 600 C CA . GLY A 1 77 ? 10.305 -13.336 -5.855 1 97.75 77 GLY A CA 1
ATOM 601 C C . GLY A 1 77 ? 10.336 -14.805 -6.23 1 97.75 77 GLY A C 1
ATOM 602 O O . GLY A 1 77 ? 11.055 -15.203 -7.148 1 97.75 77 GLY A O 1
ATOM 603 N N . ILE A 1 78 ? 9.594 -15.57 -5.363 1 97.75 78 ILE A N 1
ATOM 604 C CA . ILE A 1 78 ? 9.5 -17.016 -5.559 1 97.75 78 ILE A CA 1
ATOM 605 C C . ILE A 1 78 ? 8.07 -17.484 -5.285 1 97.75 78 ILE A C 1
ATOM 607 O O . ILE A 1 78 ? 7.41 -16.969 -4.383 1 97.75 78 ILE A O 1
ATOM 611 N N . ALA A 1 79 ? 7.617 -18.375 -6.066 1 96.62 79 ALA A N 1
ATOM 612 C CA . ALA A 1 79 ? 6.258 -18.906 -5.941 1 96.62 79 ALA A CA 1
ATOM 613 C C . ALA A 1 79 ? 6.184 -20.359 -6.387 1 96.62 79 ALA A C 1
ATOM 615 O O . ALA A 1 79 ? 7.121 -20.875 -7.004 1 96.62 79 ALA A O 1
ATOM 616 N N . PRO A 1 80 ? 5.023 -20.984 -5.98 1 95.81 80 PRO A N 1
ATOM 617 C CA . PRO A 1 80 ? 4.797 -22.297 -6.57 1 95.81 80 PRO A CA 1
ATOM 618 C C . PRO A 1 80 ? 4.629 -22.25 -8.086 1 95.81 80 PRO A C 1
ATOM 620 O O . PRO A 1 80 ? 4.148 -21.25 -8.625 1 95.81 80 PRO A O 1
ATOM 623 N N . GLY A 1 81 ? 4.91 -23.344 -8.727 1 94.44 81 GLY A N 1
ATOM 624 C CA . GLY A 1 81 ? 4.902 -23.391 -10.18 1 94.44 81 GLY A CA 1
ATOM 625 C C . GLY A 1 81 ? 3.51 -23.5 -10.766 1 94.44 81 GLY A C 1
ATOM 626 O O . GLY A 1 81 ? 3.307 -23.25 -11.953 1 94.44 81 GLY A O 1
ATOM 627 N N . ASN A 1 82 ? 2.518 -23.844 -10.047 1 94.38 82 ASN A N 1
ATOM 628 C CA . ASN A 1 82 ? 1.179 -24.094 -10.578 1 94.38 82 ASN A CA 1
ATOM 629 C C . ASN A 1 82 ? 0.195 -23.016 -10.117 1 94.38 82 ASN A C 1
ATOM 631 O O . ASN A 1 82 ? -0.975 -23.312 -9.859 1 94.38 82 ASN A O 1
ATOM 635 N N . VAL A 1 83 ? 0.715 -21.844 -10.039 1 95.75 83 VAL A N 1
ATOM 636 C CA . VAL A 1 83 ? -0.131 -20.75 -9.57 1 95.75 83 VAL A CA 1
ATOM 637 C C . VAL A 1 83 ? -1.105 -20.344 -10.672 1 95.75 83 VAL A C 1
ATOM 639 O O . VAL A 1 83 ? -0.703 -20.141 -11.82 1 95.75 83 VAL A O 1
ATOM 642 N N . GLN A 1 84 ? -2.361 -20.219 -10.336 1 95.94 84 GLN A N 1
ATOM 643 C CA . GLN A 1 84 ? -3.393 -19.703 -11.227 1 95.94 84 GLN A CA 1
ATOM 644 C C . GLN A 1 84 ? -3.576 -18.203 -11.039 1 95.94 84 GLN A C 1
ATOM 646 O O . GLN A 1 84 ? -3.824 -17.469 -12.008 1 95.94 84 GLN A O 1
ATOM 651 N N . MET A 1 85 ? -3.531 -17.766 -9.828 1 96.94 85 MET A N 1
ATOM 652 C CA . MET A 1 85 ? -3.592 -16.359 -9.5 1 96.94 85 MET A CA 1
ATOM 653 C C . MET A 1 85 ? -3.035 -16.094 -8.102 1 96.94 85 MET A C 1
ATOM 655 O O . MET A 1 85 ? -2.895 -17.016 -7.305 1 96.94 85 MET A O 1
ATOM 659 N N . ALA A 1 86 ? -2.635 -14.953 -7.883 1 97.5 86 ALA A N 1
ATOM 660 C CA . ALA A 1 86 ? -2.17 -14.5 -6.574 1 97.5 86 ALA A CA 1
ATOM 661 C C . ALA A 1 86 ? -2.967 -13.289 -6.102 1 97.5 86 ALA A C 1
ATOM 663 O O . ALA A 1 86 ? -3.291 -12.398 -6.895 1 97.5 86 ALA A O 1
ATOM 664 N N . VAL A 1 87 ? -3.238 -13.195 -4.797 1 96.94 87 VAL A N 1
ATOM 665 C CA . VAL A 1 87 ? -3.957 -12.055 -4.238 1 96.94 87 VAL A CA 1
ATOM 666 C C . VAL A 1 87 ? -3.174 -11.477 -3.064 1 96.94 87 VAL A C 1
ATOM 668 O O . VAL A 1 87 ? -2.484 -12.203 -2.348 1 96.94 87 VAL A O 1
ATOM 671 N N . ASN A 1 88 ? -3.25 -10.203 -2.951 1 98.12 88 ASN A N 1
ATOM 672 C CA . ASN A 1 88 ? -2.668 -9.508 -1.808 1 98.12 88 ASN A CA 1
ATOM 673 C C . ASN A 1 88 ? -3.412 -9.828 -0.516 1 98.12 88 ASN A C 1
ATOM 675 O O . ASN A 1 88 ? -4.57 -9.438 -0.347 1 98.12 88 ASN A O 1
ATOM 679 N N . TYR A 1 89 ? -2.738 -10.523 0.34 1 98.56 89 TYR A N 1
ATOM 680 C CA . TYR A 1 89 ? -3.35 -10.938 1.598 1 98.56 89 TYR A CA 1
ATOM 681 C C . TYR A 1 89 ? -3.146 -9.883 2.678 1 98.56 89 TYR A C 1
ATOM 683 O O . TYR A 1 89 ? -3.947 -9.781 3.611 1 98.56 89 TYR A O 1
ATOM 691 N N . GLY A 1 90 ? -2.082 -9.156 2.615 1 98.69 90 GLY A N 1
ATOM 692 C CA . GLY A 1 90 ? -1.771 -8.125 3.59 1 98.69 90 GLY A CA 1
ATOM 693 C C . GLY A 1 90 ? -0.282 -7.879 3.746 1 98.69 90 GLY A C 1
ATOM 694 O O . GLY A 1 90 ? 0.521 -8.383 2.959 1 98.69 90 GLY A O 1
ATOM 695 N N . THR A 1 91 ? -0.041 -7.023 4.664 1 98.75 91 THR A N 1
ATOM 696 C CA . THR A 1 91 ? 1.335 -6.773 5.078 1 98.75 91 THR A CA 1
ATOM 697 C C . THR A 1 91 ? 1.445 -6.762 6.602 1 98.75 91 THR A C 1
ATOM 699 O O . THR A 1 91 ? 0.477 -6.449 7.297 1 98.75 91 THR A O 1
ATOM 702 N N . ASP A 1 92 ? 2.537 -7.172 7.098 1 97.44 92 ASP A N 1
ATOM 703 C CA . ASP A 1 92 ? 2.857 -6.895 8.5 1 97.44 92 ASP A CA 1
ATOM 704 C C . ASP A 1 92 ? 3.535 -5.535 8.648 1 97.44 92 ASP A C 1
ATOM 706 O O . ASP A 1 92 ? 2.928 -4.5 8.367 1 97.44 92 ASP A O 1
ATOM 710 N N . LYS A 1 93 ? 4.809 -5.469 8.914 1 97.5 93 LYS A N 1
ATOM 711 C CA . LYS A 1 93 ? 5.453 -4.176 9.125 1 97.5 93 LYS A CA 1
ATOM 712 C C . LYS A 1 93 ? 5.98 -3.604 7.816 1 97.5 93 LYS A C 1
ATOM 714 O O . LYS A 1 93 ? 6.637 -4.305 7.047 1 97.5 93 LYS A O 1
ATOM 719 N N . VAL A 1 94 ? 5.562 -2.41 7.574 1 98.81 94 VAL A N 1
ATOM 720 C CA . VAL A 1 94 ? 6.117 -1.612 6.488 1 98.81 94 VAL A CA 1
ATOM 721 C C . VAL A 1 94 ? 6.73 -0.33 7.047 1 98.81 94 VAL A C 1
ATOM 723 O O . VAL A 1 94 ? 6.098 0.374 7.836 1 98.81 94 VAL A O 1
ATOM 726 N N . ARG A 1 95 ? 7.938 -0.048 6.668 1 98.88 95 ARG A N 1
ATOM 727 C CA . ARG A 1 95 ? 8.562 1.223 7.012 1 98.88 95 ARG A CA 1
ATOM 728 C C . ARG A 1 95 ? 9.172 1.89 5.781 1 98.88 95 ARG A C 1
ATOM 730 O O . ARG A 1 95 ? 9.875 1.244 5.004 1 98.88 95 ARG A O 1
ATOM 737 N N . PHE A 1 96 ? 8.773 3.109 5.617 1 98.81 96 PHE A N 1
ATOM 738 C CA . PHE A 1 96 ? 9.391 3.953 4.602 1 98.81 96 PHE A CA 1
ATOM 739 C C . PHE A 1 96 ? 10.586 4.707 5.18 1 98.81 96 PHE A C 1
ATOM 741 O O . PHE A 1 96 ? 10.422 5.555 6.062 1 98.81 96 PHE A O 1
ATOM 748 N N . LEU A 1 97 ? 11.75 4.48 4.641 1 98.62 97 LEU A N 1
ATOM 749 C CA . LEU A 1 97 ? 12.961 4.891 5.344 1 98.62 97 LEU A CA 1
ATOM 750 C C . LEU A 1 97 ? 13.672 6.02 4.594 1 98.62 97 LEU A C 1
ATOM 752 O O . LEU A 1 97 ? 14.203 6.941 5.215 1 98.62 97 LEU A O 1
ATOM 756 N N . GLU A 1 98 ? 13.719 5.891 3.346 1 98.25 98 GLU A N 1
ATOM 757 C CA . GLU A 1 98 ? 14.344 6.875 2.469 1 98.25 98 GLU A CA 1
ATOM 758 C C . GLU A 1 98 ? 13.391 7.32 1.366 1 98.25 98 GLU A C 1
ATOM 760 O O . GLU A 1 98 ? 12.867 6.492 0.614 1 98.25 98 GLU A O 1
ATOM 765 N N . PRO A 1 99 ? 13.164 8.617 1.248 1 98.56 99 PRO A N 1
ATOM 766 C CA . PRO A 1 99 ? 12.305 9.062 0.151 1 98.56 99 PRO A CA 1
ATOM 767 C C . PRO A 1 99 ? 12.852 8.688 -1.223 1 98.56 99 PRO A C 1
ATOM 769 O O . PRO A 1 99 ? 14.07 8.734 -1.438 1 98.56 99 PRO A O 1
ATOM 772 N N . VAL A 1 100 ? 11.992 8.297 -2.086 1 98.94 100 VAL A N 1
ATOM 773 C CA . VAL A 1 100 ? 12.352 8.055 -3.479 1 98.94 100 VAL A CA 1
ATOM 774 C C . VAL A 1 100 ? 12.141 9.32 -4.301 1 98.94 100 VAL A C 1
ATOM 776 O O . VAL A 1 100 ? 11.008 9.633 -4.684 1 98.94 100 VAL A O 1
ATOM 779 N N . LYS A 1 101 ? 13.203 10.008 -4.578 1 98.88 101 LYS A N 1
ATOM 780 C CA . LYS A 1 101 ? 13.125 11.234 -5.363 1 98.88 101 LYS A CA 1
ATOM 781 C C . LYS A 1 101 ? 12.82 10.93 -6.828 1 98.88 101 LYS A C 1
ATOM 783 O O . LYS A 1 101 ? 13.164 9.859 -7.328 1 98.88 101 LYS A O 1
ATOM 788 N N . VAL A 1 102 ? 12.172 11.867 -7.438 1 98.94 102 VAL A N 1
ATOM 789 C CA . VAL A 1 102 ? 11.883 11.711 -8.859 1 98.94 102 VAL A CA 1
ATOM 790 C C . VAL A 1 102 ? 13.172 11.383 -9.617 1 98.94 102 VAL A C 1
ATOM 792 O O . VAL A 1 102 ? 14.234 11.938 -9.312 1 98.94 102 VAL A O 1
ATOM 795 N N . ASN A 1 103 ? 13.031 10.398 -10.492 1 98.81 103 ASN A N 1
ATOM 796 C CA . ASN A 1 103 ? 14.086 9.969 -11.406 1 98.81 103 ASN A CA 1
ATOM 797 C C . ASN A 1 103 ? 15.125 9.109 -10.688 1 98.81 103 ASN A C 1
ATOM 799 O O . ASN A 1 103 ? 16.172 8.797 -11.258 1 98.81 103 ASN A O 1
ATOM 803 N N . SER A 1 104 ? 14.875 8.719 -9.469 1 98.81 104 SER A N 1
ATOM 804 C CA . SER A 1 104 ? 15.719 7.734 -8.797 1 98.81 104 SER A CA 1
ATOM 805 C C . SER A 1 104 ? 15.547 6.352 -9.414 1 98.81 104 SER A C 1
ATOM 807 O O . SER A 1 104 ? 14.516 6.059 -10.016 1 98.81 104 SER A O 1
ATOM 809 N N . GLU A 1 105 ? 16.578 5.602 -9.297 1 98.94 105 GLU A N 1
ATOM 810 C CA . GLU A 1 105 ? 16.516 4.184 -9.641 1 98.94 105 GLU A CA 1
ATOM 811 C C . GLU A 1 105 ? 16.359 3.318 -8.391 1 98.94 105 GLU A C 1
ATOM 813 O O . GLU A 1 105 ? 17.125 3.477 -7.426 1 98.94 105 GLU A O 1
ATOM 818 N N . ILE A 1 106 ? 15.375 2.389 -8.477 1 98.94 106 ILE A N 1
ATOM 819 C CA . ILE A 1 106 ? 15.164 1.514 -7.332 1 98.94 106 ILE A CA 1
ATOM 820 C C . ILE A 1 106 ? 15.172 0.056 -7.785 1 98.94 106 ILE A C 1
ATOM 822 O O . ILE A 1 106 ? 14.953 -0.235 -8.961 1 98.94 106 ILE A O 1
ATOM 826 N N . ARG A 1 107 ? 15.477 -0.796 -6.855 1 98.88 107 ARG A N 1
ATOM 827 C CA . ARG A 1 107 ? 15.375 -2.238 -7.051 1 98.88 107 ARG A CA 1
ATOM 828 C C . ARG A 1 107 ? 14.977 -2.941 -5.758 1 98.88 107 ARG A C 1
ATOM 830 O O . ARG A 1 107 ? 14.93 -2.318 -4.695 1 98.88 107 ARG A O 1
ATOM 837 N N . CYS A 1 108 ? 14.672 -4.188 -5.895 1 98.81 108 CYS A N 1
ATOM 838 C CA . CYS A 1 108 ? 14.172 -4.914 -4.73 1 98.81 108 CYS A CA 1
ATOM 839 C C . CYS A 1 108 ? 14.938 -6.219 -4.535 1 98.81 108 CYS A C 1
ATOM 841 O O . CYS A 1 108 ? 15.352 -6.852 -5.508 1 98.81 108 CYS A O 1
ATOM 843 N N . VAL A 1 109 ? 15.156 -6.531 -3.287 1 98.31 109 VAL A N 1
ATOM 844 C CA . VAL A 1 109 ? 15.617 -7.863 -2.904 1 98.31 109 VAL A CA 1
ATOM 845 C C . VAL A 1 109 ? 14.57 -8.539 -2.029 1 98.31 109 VAL A C 1
ATOM 847 O O . VAL A 1 109 ? 13.953 -7.898 -1.174 1 98.31 109 VAL A O 1
ATOM 850 N N . ALA A 1 110 ? 14.453 -9.828 -2.303 1 98.62 110 ALA A N 1
ATOM 851 C CA . ALA A 1 110 ? 13.43 -10.594 -1.593 1 98.62 110 ALA A CA 1
ATOM 852 C C . ALA A 1 110 ? 14.062 -11.68 -0.729 1 98.62 110 ALA A C 1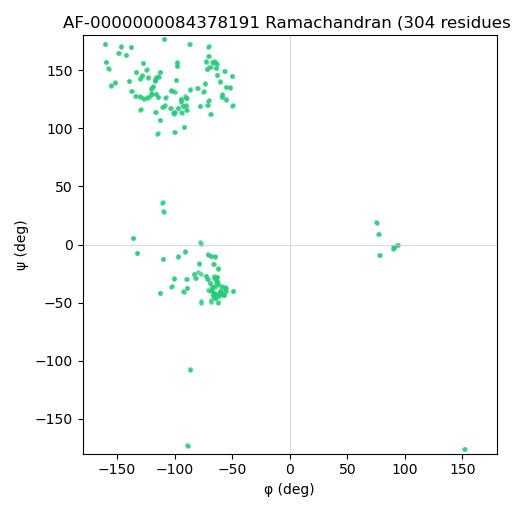
ATOM 854 O O . ALA A 1 110 ? 15.07 -12.273 -1.105 1 98.62 110 ALA A O 1
ATOM 855 N N . ARG A 1 111 ? 13.492 -11.883 0.479 1 98.62 111 ARG A N 1
ATOM 856 C CA . ARG A 1 111 ? 13.805 -12.992 1.37 1 98.62 111 ARG A CA 1
ATOM 857 C C . ARG A 1 111 ? 12.539 -13.703 1.835 1 98.62 111 ARG A C 1
ATOM 859 O O . ARG A 1 111 ? 11.695 -13.102 2.5 1 98.62 111 ARG A O 1
ATOM 866 N N . LEU A 1 112 ? 12.398 -15.016 1.448 1 98.5 112 LEU A N 1
ATOM 867 C CA . LEU A 1 112 ? 11.242 -15.789 1.88 1 98.5 112 LEU A CA 1
ATOM 868 C C . LEU A 1 112 ? 11.32 -16.109 3.371 1 98.5 112 LEU A C 1
ATOM 870 O O . LEU A 1 112 ? 12.305 -16.688 3.836 1 98.5 112 LEU A O 1
ATOM 874 N N . LEU A 1 113 ? 10.258 -15.703 4.121 1 98.5 113 LEU A N 1
ATOM 875 C CA . LEU A 1 113 ? 10.297 -15.844 5.57 1 98.5 113 LEU A CA 1
ATOM 876 C C . LEU A 1 113 ? 9.461 -17.047 6.023 1 98.5 113 LEU A C 1
ATOM 878 O O . LEU A 1 113 ? 9.797 -17.703 7.008 1 98.5 113 LEU A O 1
ATOM 882 N N . ALA A 1 114 ? 8.336 -17.281 5.316 1 98.25 114 ALA A N 1
ATOM 883 C CA . ALA A 1 114 ? 7.426 -18.344 5.734 1 98.25 114 ALA A CA 1
ATOM 884 C C . ALA A 1 114 ? 6.562 -18.812 4.566 1 98.25 114 ALA A C 1
ATOM 886 O O . ALA A 1 114 ? 6.293 -18.047 3.639 1 98.25 114 ALA A O 1
ATOM 887 N N . VAL A 1 115 ? 6.172 -20.047 4.641 1 97.81 115 VAL A N 1
ATOM 888 C CA . VAL A 1 115 ? 5.227 -20.688 3.727 1 97.81 115 VAL A CA 1
ATOM 889 C C . VAL A 1 115 ? 4.195 -21.484 4.52 1 97.81 115 VAL A C 1
ATOM 891 O O . VAL A 1 115 ? 4.555 -22.297 5.375 1 97.81 115 VAL A O 1
ATOM 894 N N . ARG A 1 116 ? 2.959 -21.188 4.199 1 97.19 116 ARG A N 1
ATOM 895 C CA . ARG A 1 116 ? 1.874 -21.906 4.859 1 97.19 116 ARG A CA 1
ATOM 896 C C . ARG A 1 116 ? 0.78 -22.281 3.867 1 97.19 116 ARG A C 1
ATOM 898 O O . ARG A 1 116 ? 0.305 -21.438 3.109 1 97.19 116 ARG A O 1
ATOM 905 N N . GLU A 1 117 ? 0.388 -23.469 3.91 1 95.38 117 GLU A N 1
ATOM 906 C CA . GLU A 1 117 ? -0.798 -23.844 3.15 1 95.38 117 GLU A CA 1
ATOM 907 C C . GLU A 1 117 ? -2.066 -23.672 3.98 1 95.38 117 GLU A C 1
ATOM 909 O O . GLU A 1 117 ? -2.283 -24.391 4.957 1 95.38 117 GLU A O 1
ATOM 914 N N . LYS A 1 118 ? -2.848 -22.797 3.529 1 95.5 118 LYS A N 1
ATOM 915 C CA . LYS A 1 118 ? -4.074 -22.516 4.27 1 95.5 118 LYS A CA 1
ATOM 916 C C . LYS A 1 118 ? -5.121 -23.594 4.035 1 95.5 118 LYS A C 1
ATOM 918 O O . LYS A 1 118 ? -5.766 -24.062 4.977 1 95.5 118 LYS A O 1
ATOM 923 N N . LYS A 1 119 ? -5.375 -23.953 2.785 1 93.62 119 LYS A N 1
ATOM 924 C CA . LYS A 1 119 ? -6.172 -25.062 2.264 1 93.62 119 LYS A CA 1
ATOM 925 C C . LYS A 1 119 ? -5.531 -25.656 1.014 1 93.62 119 LYS A C 1
ATOM 927 O O . LYS A 1 119 ? -4.602 -25.078 0.451 1 93.62 119 LYS A O 1
ATOM 932 N N . PRO A 1 120 ? -6.012 -26.812 0.748 1 91.88 120 PRO A N 1
ATOM 933 C CA . PRO A 1 120 ? -5.402 -27.391 -0.445 1 91.88 120 PRO A CA 1
ATOM 934 C C . PRO A 1 120 ? -5.387 -26.438 -1.636 1 91.88 120 PRO A C 1
ATOM 936 O O . PRO A 1 120 ? -6.438 -25.938 -2.043 1 91.88 120 PRO A O 1
ATOM 939 N N . GLY A 1 121 ? -4.16 -26.141 -2.113 1 93.56 121 GLY A N 1
ATOM 940 C CA . GLY A 1 121 ? -4.008 -25.297 -3.289 1 93.56 121 GLY A CA 1
ATOM 941 C C . GLY A 1 121 ? -3.91 -23.812 -2.959 1 93.56 121 GLY A C 1
ATOM 942 O O . GLY A 1 121 ? -3.758 -22.984 -3.855 1 93.56 121 GLY A O 1
ATOM 943 N N . GLN A 1 122 ? -4.047 -23.516 -1.725 1 97.06 122 GLN A N 1
ATOM 944 C CA . GLN A 1 122 ? -3.898 -22.125 -1.294 1 97.06 122 GLN A CA 1
ATOM 945 C C . GLN A 1 122 ? -2.656 -21.953 -0.425 1 97.06 122 GLN A C 1
ATOM 947 O O . GLN A 1 122 ? -2.66 -22.312 0.753 1 97.06 122 GLN A O 1
ATOM 952 N N . VAL A 1 123 ? -1.683 -21.344 -0.986 1 97.62 123 VAL A N 1
ATOM 953 C CA . VAL A 1 123 ? -0.389 -21.219 -0.325 1 97.62 123 VAL A CA 1
ATOM 954 C C . VAL A 1 123 ? -0.153 -19.75 0.056 1 97.62 123 VAL A C 1
ATOM 956 O O . VAL A 1 123 ? -0.131 -18.875 -0.81 1 97.62 123 VAL A O 1
ATOM 959 N N . LEU A 1 124 ? -0.021 -19.5 1.351 1 98.5 124 LEU A N 1
ATOM 960 C CA . LEU A 1 124 ? 0.315 -18.188 1.867 1 98.5 124 LEU A CA 1
ATOM 961 C C . LEU A 1 124 ? 1.817 -18.062 2.092 1 98.5 124 LEU A C 1
ATOM 963 O O . LEU A 1 124 ? 2.42 -18.875 2.781 1 98.5 124 LEU A O 1
ATOM 967 N N . THR A 1 125 ? 2.387 -17.109 1.497 1 98.19 125 THR A N 1
ATOM 968 C CA . THR A 1 125 ? 3.801 -16.844 1.742 1 98.19 125 THR A CA 1
ATOM 969 C C . THR A 1 125 ? 3.986 -15.492 2.439 1 98.19 125 THR A C 1
ATOM 971 O O . THR A 1 125 ? 3.199 -14.57 2.234 1 98.19 125 THR A O 1
ATOM 974 N N . THR A 1 126 ? 4.957 -15.406 3.322 1 98.56 126 THR A N 1
ATOM 975 C CA . THR A 1 126 ? 5.48 -14.156 3.85 1 98.56 126 THR A CA 1
ATOM 976 C C . THR A 1 126 ? 6.879 -13.883 3.309 1 98.56 126 THR A C 1
ATOM 978 O O . THR A 1 126 ? 7.785 -14.703 3.471 1 98.56 126 THR A O 1
ATOM 981 N N . THR A 1 127 ? 7.02 -12.812 2.633 1 98.56 127 THR A N 1
ATOM 982 C CA . THR A 1 127 ? 8.297 -12.445 2.02 1 98.56 127 THR A CA 1
ATOM 983 C C . THR A 1 127 ? 8.742 -11.062 2.484 1 98.56 127 THR A C 1
ATOM 985 O O . THR A 1 127 ? 7.977 -10.102 2.414 1 98.56 127 THR A O 1
ATOM 988 N N . ARG A 1 128 ? 10.008 -10.961 3.02 1 98.88 128 ARG A N 1
ATOM 989 C CA . ARG A 1 128 ? 10.586 -9.648 3.305 1 98.88 128 ARG A CA 1
ATOM 990 C C . ARG A 1 128 ? 11.102 -8.992 2.029 1 98.88 128 ARG A C 1
ATOM 992 O O . ARG A 1 128 ? 11.953 -9.555 1.333 1 98.88 128 ARG A O 1
ATOM 999 N N . MET A 1 129 ? 10.578 -7.918 1.724 1 98.88 129 MET A N 1
ATOM 1000 C CA . MET A 1 129 ? 10.992 -7.133 0.562 1 98.88 129 MET A CA 1
ATOM 1001 C C . MET A 1 129 ? 11.75 -5.883 0.992 1 98.88 129 MET A C 1
ATOM 1003 O O . MET A 1 129 ? 11.273 -5.129 1.846 1 98.88 129 MET A O 1
ATOM 1007 N N . THR A 1 130 ? 12.898 -5.691 0.461 1 98.88 130 THR A N 1
ATOM 1008 C CA . THR A 1 130 ? 13.703 -4.492 0.67 1 98.88 130 THR A CA 1
ATOM 1009 C C . THR A 1 130 ? 13.898 -3.738 -0.641 1 98.88 130 THR A C 1
ATOM 1011 O O . THR A 1 130 ? 14.516 -4.254 -1.575 1 98.88 130 THR A O 1
ATOM 1014 N N . VAL A 1 131 ? 13.328 -2.545 -0.693 1 98.94 131 VAL A N 1
ATOM 1015 C CA . VAL A 1 131 ? 13.508 -1.706 -1.873 1 98.94 131 VAL A CA 1
ATOM 1016 C C . VAL A 1 131 ? 14.711 -0.781 -1.67 1 98.94 131 VAL A C 1
ATOM 1018 O O . VAL A 1 131 ? 14.703 0.067 -0.774 1 98.94 131 VAL A O 1
ATOM 1021 N N . GLU A 1 132 ? 15.617 -0.935 -2.5 1 98.94 132 GLU A N 1
ATOM 1022 C CA . GLU A 1 132 ? 16.844 -0.148 -2.426 1 98.94 132 GLU A CA 1
ATOM 1023 C C . GLU A 1 132 ? 16.797 1.042 -3.379 1 98.94 132 GLU A C 1
ATOM 1025 O O . GLU A 1 132 ? 16.078 1.017 -4.375 1 98.94 132 GLU A O 1
ATOM 1030 N N . VAL A 1 133 ? 17.516 2.059 -3.051 1 98.88 133 VAL A N 1
ATOM 1031 C CA . VAL A 1 133 ? 17.703 3.23 -3.898 1 98.88 133 VAL A CA 1
ATOM 1032 C C . VAL A 1 133 ? 19.172 3.328 -4.328 1 98.88 133 VAL A C 1
ATOM 1034 O O . VAL A 1 133 ? 20.078 3.279 -3.488 1 98.88 133 VAL A O 1
ATOM 1037 N N . LYS A 1 134 ? 19.344 3.439 -5.617 1 98.81 134 LYS A N 1
ATOM 1038 C CA . LYS A 1 134 ? 20.703 3.527 -6.129 1 98.81 134 LYS A CA 1
ATOM 1039 C C . LYS A 1 134 ? 21.438 4.727 -5.539 1 98.81 134 LYS A C 1
ATOM 1041 O O . LYS A 1 134 ? 20.922 5.848 -5.562 1 98.81 134 LYS A O 1
ATOM 1046 N N . GLY A 1 135 ? 22.578 4.453 -5 1 98.12 135 GLY A N 1
ATOM 1047 C CA . GLY A 1 135 ? 23.391 5.523 -4.453 1 98.12 135 GLY A CA 1
ATOM 1048 C C . GLY A 1 135 ? 23.094 5.809 -2.992 1 98.12 135 GLY A C 1
ATOM 1049 O O . GLY A 1 135 ? 23.688 6.711 -2.398 1 98.12 135 GLY A O 1
ATOM 1050 N N . SER A 1 136 ? 22.203 5.164 -2.422 1 98.12 136 SER A N 1
ATOM 1051 C CA . SER A 1 136 ? 21.891 5.328 -1.009 1 98.12 136 SER A CA 1
ATOM 1052 C C . SER A 1 136 ? 22.156 4.047 -0.227 1 98.12 136 SER A C 1
ATOM 1054 O O . SER A 1 136 ? 21.875 2.947 -0.71 1 98.12 136 SER A O 1
ATOM 1056 N N . GLU A 1 137 ? 22.625 4.18 0.983 1 97.94 137 GLU A N 1
ATOM 1057 C CA . GLU A 1 137 ? 22.844 3.027 1.855 1 97.94 137 GLU A CA 1
ATOM 1058 C C . GLU A 1 137 ? 21.562 2.619 2.562 1 97.94 137 GLU A C 1
ATOM 1060 O O . GLU A 1 137 ? 21.422 1.467 2.977 1 97.94 137 GLU A O 1
ATOM 1065 N N . THR A 1 138 ? 20.703 3.533 2.707 1 98.69 138 THR A N 1
ATOM 1066 C CA . THR A 1 138 ? 19.422 3.281 3.346 1 98.69 138 THR A CA 1
ATOM 1067 C C . THR A 1 138 ? 18.375 2.883 2.309 1 98.69 138 THR A C 1
ATOM 1069 O O . THR A 1 138 ? 18.219 3.551 1.284 1 98.69 138 THR A O 1
ATOM 1072 N N . PRO A 1 139 ? 17.703 1.745 2.557 1 98.88 139 PRO A N 1
ATOM 1073 C CA . PRO A 1 139 ? 16.641 1.393 1.616 1 98.88 139 PRO A CA 1
ATOM 1074 C C . PRO A 1 139 ? 15.461 2.355 1.679 1 98.88 139 PRO A C 1
ATOM 1076 O O . PRO A 1 139 ? 15.273 3.047 2.684 1 98.88 139 PRO A O 1
ATOM 1079 N N . ALA A 1 140 ? 14.734 2.375 0.563 1 98.88 140 ALA A N 1
ATOM 1080 C CA . ALA A 1 140 ? 13.516 3.176 0.529 1 98.88 140 ALA A CA 1
ATOM 1081 C C . ALA A 1 140 ? 12.445 2.59 1.447 1 98.88 140 ALA A C 1
ATOM 1083 O O . ALA A 1 140 ? 11.719 3.328 2.115 1 98.88 140 ALA A O 1
ATOM 1084 N N . LEU A 1 141 ? 12.352 1.288 1.473 1 98.62 141 LEU A N 1
ATOM 1085 C CA . LEU A 1 141 ? 11.25 0.585 2.111 1 98.62 141 LEU A CA 1
ATOM 1086 C C . LEU A 1 141 ? 11.664 -0.824 2.521 1 98.62 141 LEU A C 1
ATOM 1088 O O . LEU A 1 141 ? 12.375 -1.506 1.78 1 98.62 141 LEU A O 1
ATOM 1092 N N . ILE A 1 142 ? 11.297 -1.252 3.68 1 98.88 142 ILE A N 1
ATOM 1093 C CA . ILE A 1 142 ? 11.312 -2.65 4.094 1 98.88 142 ILE A CA 1
ATOM 1094 C C . ILE A 1 142 ? 9.906 -3.088 4.484 1 98.88 142 ILE A C 1
ATOM 1096 O O . ILE A 1 142 ? 9.203 -2.377 5.207 1 98.88 142 ILE A O 1
ATOM 1100 N N . ALA A 1 143 ? 9.531 -4.211 4.012 1 98.75 143 ALA A N 1
ATOM 1101 C CA . ALA A 1 143 ? 8.164 -4.672 4.262 1 98.75 143 ALA A CA 1
ATOM 1102 C C . ALA A 1 143 ? 8.094 -6.195 4.27 1 98.75 143 ALA A C 1
ATOM 1104 O O . ALA A 1 143 ? 8.773 -6.859 3.48 1 98.75 143 ALA A O 1
ATOM 1105 N N . ASP A 1 144 ? 7.348 -6.766 5.164 1 98.81 144 ASP A N 1
ATOM 1106 C CA . ASP A 1 144 ? 6.965 -8.172 5.102 1 98.81 144 ASP A CA 1
ATOM 1107 C C . ASP A 1 144 ? 5.609 -8.344 4.414 1 98.81 144 ASP A C 1
ATOM 1109 O O . ASP A 1 144 ? 4.578 -7.953 4.961 1 98.81 144 ASP A O 1
ATOM 1113 N N . ILE A 1 145 ? 5.66 -8.969 3.266 1 98.75 145 ILE A N 1
ATOM 1114 C CA . ILE A 1 145 ? 4.504 -9.031 2.379 1 98.75 145 ILE A CA 1
ATOM 1115 C C . ILE A 1 145 ? 3.857 -10.414 2.471 1 98.75 145 ILE A C 1
ATOM 1117 O O . ILE A 1 145 ? 4.547 -11.438 2.426 1 98.75 145 ILE A O 1
ATOM 1121 N N . LEU A 1 146 ? 2.541 -10.43 2.621 1 98.81 146 LEU A N 1
ATOM 1122 C CA . LEU A 1 146 ? 1.784 -11.68 2.596 1 98.81 146 LEU A CA 1
ATOM 1123 C C . LEU A 1 146 ? 1.073 -11.859 1.258 1 98.81 146 LEU A C 1
ATOM 1125 O O . LEU A 1 146 ? 0.224 -11.039 0.888 1 98.81 146 LEU A O 1
ATOM 1129 N N . SER A 1 147 ? 1.413 -12.852 0.553 1 98.5 147 SER A N 1
ATOM 1130 C CA . SER A 1 147 ? 0.812 -13.188 -0.734 1 98.5 147 SER A CA 1
ATOM 1131 C C . SER A 1 147 ? 0.098 -14.531 -0.676 1 98.5 147 SER A C 1
ATOM 1133 O O . SER A 1 147 ? 0.669 -15.523 -0.221 1 98.5 147 SER A O 1
ATOM 1135 N N . LEU A 1 148 ? -1.111 -14.562 -1.106 1 98.44 148 LEU A N 1
ATOM 1136 C CA . LEU A 1 148 ? -1.867 -15.812 -1.202 1 98.44 148 LEU A CA 1
ATOM 1137 C C . LEU A 1 148 ? -1.892 -16.328 -2.637 1 98.44 148 LEU A C 1
ATOM 1139 O O . LEU A 1 148 ? -2.475 -15.688 -3.518 1 98.44 148 LEU A O 1
ATOM 1143 N N . PHE A 1 149 ? -1.263 -17.406 -2.855 1 97.94 149 PHE A N 1
ATOM 1144 C CA . PHE A 1 149 ? -1.229 -18.047 -4.164 1 97.94 149 PHE A CA 1
ATOM 1145 C C . PHE A 1 149 ? -2.322 -19.109 -4.277 1 97.94 149 PHE A C 1
ATOM 1147 O O . PHE A 1 149 ? -2.42 -20 -3.432 1 97.94 149 PHE A O 1
ATOM 1154 N N . ILE A 1 150 ? -3.146 -18.969 -5.305 1 97.62 150 ILE A N 1
ATOM 1155 C CA . ILE A 1 150 ? -4.129 -20 -5.652 1 97.62 150 ILE A CA 1
ATOM 1156 C C . ILE A 1 150 ? -3.57 -20.891 -6.758 1 97.62 150 ILE A C 1
ATOM 1158 O O . ILE A 1 150 ? -3.293 -20.422 -7.863 1 97.62 150 ILE A O 1
ATOM 1162 N N . CYS A 1 151 ? -3.438 -22.141 -6.359 1 95.62 151 CYS A N 1
ATOM 1163 C CA . CYS A 1 151 ? -2.75 -23.062 -7.254 1 95.62 151 CYS A CA 1
ATOM 1164 C C . CYS A 1 151 ? -3.711 -24.109 -7.789 1 95.62 151 CYS A C 1
ATOM 1166 O O . CYS A 1 151 ? -4.684 -24.469 -7.121 1 95.62 151 CYS A O 1
ATOM 1168 N N . ASP A 1 152 ? -3.455 -24.547 -9 1 87.5 152 ASP A N 1
ATOM 1169 C CA . ASP A 1 152 ? -4.207 -25.672 -9.578 1 87.5 152 ASP A CA 1
ATOM 1170 C C . ASP A 1 152 ? -3.832 -26.984 -8.906 1 87.5 152 ASP A C 1
ATOM 1172 O O . ASP A 1 152 ? -2.648 -27.281 -8.719 1 87.5 152 ASP A O 1
ATOM 1176 N N . ASN A 1 153 ? -4.762 -27.688 -8.281 1 71.56 153 ASN A N 1
ATOM 1177 C CA . ASN A 1 153 ? -4.512 -28.969 -7.664 1 71.56 153 ASN A CA 1
ATOM 1178 C C . ASN A 1 153 ? -4.457 -30.094 -8.703 1 71.56 153 ASN A C 1
ATOM 1180 O O . ASN A 1 153 ? -4.352 -31.266 -8.344 1 71.56 153 ASN A O 1
ATOM 1184 N N . ASN A 1 154 ? -4.59 -29.766 -9.961 1 56.31 154 ASN A N 1
ATOM 1185 C CA . ASN A 1 154 ? -4.625 -30.906 -10.859 1 56.31 154 ASN A CA 1
ATOM 1186 C C . ASN A 1 154 ? -3.221 -31.375 -11.227 1 56.31 154 ASN A C 1
ATOM 1188 O O . ASN A 1 154 ? -2.299 -30.562 -11.336 1 56.31 154 ASN A O 1
ATOM 1192 N N . MET B 1 1 ? -9.977 16.984 6.48 1 90.94 1 MET B N 1
ATOM 1193 C CA . MET B 1 1 ? -9.461 16.344 7.688 1 90.94 1 MET B CA 1
ATOM 1194 C C . MET B 1 1 ? -9.711 17.219 8.914 1 90.94 1 MET B C 1
ATOM 1196 O O . MET B 1 1 ? -9.484 18.438 8.867 1 90.94 1 MET B O 1
ATOM 1200 N N . LEU B 1 2 ? -10.242 16.625 9.938 1 94.25 2 LEU B N 1
ATOM 1201 C CA . LEU B 1 2 ? -10.391 17.359 11.188 1 94.25 2 LEU B CA 1
ATOM 1202 C C . LEU B 1 2 ? -9.031 17.844 11.695 1 94.25 2 LEU B C 1
ATOM 1204 O O . LEU B 1 2 ? -8.07 17.062 11.727 1 94.25 2 LEU B O 1
ATOM 1208 N N . THR B 1 3 ? -9 19.109 11.984 1 96.12 3 THR B N 1
ATOM 1209 C CA . THR B 1 3 ? -7.758 19.641 12.555 1 96.12 3 THR B CA 1
ATOM 1210 C C . THR B 1 3 ? -8 20.219 13.945 1 96.12 3 THR B C 1
ATOM 1212 O O . THR B 1 3 ? -9.031 20.844 14.188 1 96.12 3 THR B O 1
ATOM 1215 N N . VAL B 1 4 ? -7.117 19.891 14.773 1 96.31 4 VAL B N 1
ATOM 1216 C CA . VAL B 1 4 ? -7.18 20.359 16.156 1 96.31 4 VAL B CA 1
ATOM 1217 C C . VAL B 1 4 ? -5.785 20.781 16.625 1 96.31 4 VAL B C 1
ATOM 1219 O O . VAL B 1 4 ? -4.797 20.562 15.914 1 96.31 4 VAL B O 1
ATOM 1222 N N . SER B 1 5 ? -5.746 21.422 17.781 1 94 5 SER B N 1
ATOM 1223 C CA . SER B 1 5 ? -4.43 21.719 18.344 1 94 5 SER B CA 1
ATOM 1224 C C . SER B 1 5 ? -3.682 20.438 18.719 1 94 5 SER B C 1
ATOM 1226 O O . SER B 1 5 ? -4.289 19.391 18.875 1 94 5 SER B O 1
ATOM 1228 N N . ARG B 1 6 ? -2.408 20.562 18.781 1 90.75 6 ARG B N 1
ATOM 1229 C CA . ARG B 1 6 ? -1.606 19.422 19.188 1 90.75 6 ARG B CA 1
ATOM 1230 C C . ARG B 1 6 ? -2.061 18.875 20.547 1 90.75 6 ARG B C 1
ATOM 1232 O O . ARG B 1 6 ? -2.076 17.672 20.766 1 90.75 6 ARG B O 1
ATOM 1239 N N . GLU B 1 7 ? -2.361 19.734 21.391 1 89.56 7 GLU B N 1
ATOM 1240 C CA . GLU B 1 7 ? -2.789 19.359 22.734 1 89.56 7 GLU B CA 1
ATOM 1241 C C . GLU B 1 7 ? -4.117 18.609 22.703 1 89.56 7 GLU B C 1
ATOM 1243 O O . GLU B 1 7 ? -4.316 17.656 23.453 1 89.56 7 GLU B O 1
ATOM 1248 N N . GLU B 1 8 ? -4.949 18.984 21.812 1 95.5 8 GLU B N 1
ATOM 1249 C CA . GLU B 1 8 ? -6.281 18.391 21.734 1 95.5 8 GLU B CA 1
ATOM 1250 C C . GLU B 1 8 ? -6.23 17.031 21.031 1 95.5 8 GLU B C 1
ATOM 1252 O O . GLU B 1 8 ? -7.137 16.219 21.203 1 95.5 8 GLU B O 1
ATOM 1257 N N . LEU B 1 9 ? -5.25 16.875 20.266 1 95.62 9 LEU B N 1
ATOM 1258 C CA . LEU B 1 9 ? -5.133 15.633 19.484 1 95.62 9 LEU B CA 1
ATOM 1259 C C . LEU B 1 9 ? -5.152 14.414 20.406 1 95.62 9 LEU B C 1
ATOM 1261 O O . LEU B 1 9 ? -5.797 13.414 20.094 1 95.62 9 LEU B O 1
ATOM 1265 N N . ASP B 1 10 ? -4.559 14.5 21.531 1 95.62 10 ASP B N 1
ATOM 1266 C CA . ASP B 1 10 ? -4.473 13.383 22.469 1 95.62 10 ASP B CA 1
ATOM 1267 C C . ASP B 1 10 ? -5.859 12.984 22.969 1 95.62 10 ASP B C 1
ATOM 1269 O O . ASP B 1 10 ? -6.105 11.805 23.25 1 95.62 10 ASP B O 1
ATOM 1273 N N . SER B 1 11 ? -6.668 13.938 23.047 1 96.31 11 SER B N 1
ATOM 1274 C CA . SER B 1 11 ? -7.996 13.672 23.594 1 96.31 11 SER B CA 1
ATOM 1275 C C . SER B 1 11 ? -8.836 12.844 22.625 1 96.31 11 SER B C 1
ATOM 1277 O O . SER B 1 11 ? -9.898 12.344 23 1 96.31 11 SER B O 1
ATOM 1279 N N . TYR B 1 12 ? -8.391 12.648 21.469 1 97.38 12 TYR B N 1
ATOM 1280 C CA . TYR B 1 12 ? -9.141 11.906 20.453 1 97.38 12 TYR B CA 1
ATOM 1281 C C . TYR B 1 12 ? -8.688 10.453 20.406 1 97.38 12 TYR B C 1
ATOM 1283 O O . TYR B 1 12 ? -9.289 9.633 19.703 1 97.38 12 TYR B O 1
ATOM 1291 N N . ILE B 1 13 ? -7.598 10.125 21.078 1 97.75 13 ILE B N 1
ATOM 1292 C CA . ILE B 1 13 ? -7.082 8.758 21.062 1 97.75 13 ILE B CA 1
ATOM 1293 C C . ILE B 1 13 ? -8.164 7.789 21.516 1 97.75 13 ILE B C 1
ATOM 1295 O O . ILE B 1 13 ? -8.797 7.996 22.547 1 97.75 13 ILE B O 1
ATOM 1299 N N . GLY B 1 14 ? -8.453 6.801 20.703 1 97.56 14 GLY B N 1
ATOM 1300 C CA . GLY B 1 14 ? -9.406 5.754 21.031 1 97.56 14 GLY B CA 1
ATOM 1301 C C . GLY B 1 14 ? -10.812 6.039 20.547 1 97.56 14 GLY B C 1
ATOM 1302 O O . GLY B 1 14 ? -11.711 5.211 20.703 1 97.56 14 GLY B O 1
ATOM 1303 N N . LYS B 1 15 ? -10.969 7.18 19.922 1 95.25 15 LYS B N 1
ATOM 1304 C CA . LYS B 1 15 ? -12.305 7.559 19.469 1 95.25 15 LYS B CA 1
ATOM 1305 C C . LYS B 1 15 ? -12.492 7.254 17.984 1 95.25 15 LYS B C 1
ATOM 1307 O O . LYS B 1 15 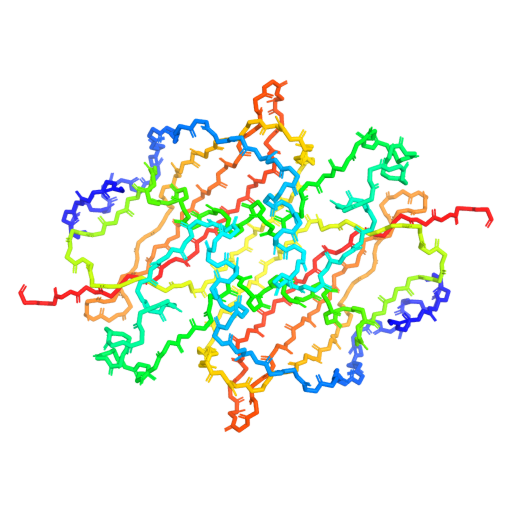? -11.57 7.441 17.188 1 95.25 15 LYS B O 1
ATOM 1312 N N . ASP B 1 16 ? -13.672 6.805 17.688 1 95.25 16 ASP B N 1
ATOM 1313 C CA . ASP B 1 16 ? -14.047 6.652 16.297 1 95.25 16 ASP B CA 1
ATOM 1314 C C . ASP B 1 16 ? -14.461 7.992 15.68 1 95.25 16 ASP B C 1
ATOM 1316 O O . ASP B 1 16 ? -15.211 8.758 16.297 1 95.25 16 ASP B O 1
ATOM 1320 N N . LEU B 1 17 ? -13.977 8.242 14.523 1 97.38 17 LEU B N 1
ATOM 1321 C CA . LEU B 1 17 ? -14.352 9.453 13.797 1 97.38 17 LEU B CA 1
ATOM 1322 C C . LEU B 1 17 ? -15.453 9.164 12.781 1 97.38 17 LEU B C 1
ATOM 1324 O O . LEU B 1 17 ? -15.688 8.008 12.438 1 97.38 17 LEU B O 1
ATOM 1328 N N . PRO B 1 18 ? -16.203 10.219 12.414 1 97.38 18 PRO B N 1
ATOM 1329 C CA . PRO B 1 18 ? -17.234 10 11.398 1 97.38 18 PRO B CA 1
ATOM 1330 C C . PRO B 1 18 ? -16.672 9.43 10.102 1 97.38 18 PRO B C 1
ATOM 1332 O O . PRO B 1 18 ? -15.531 9.742 9.727 1 97.38 18 PRO B O 1
ATOM 1335 N N . PRO B 1 19 ? -17.453 8.656 9.406 1 98.5 19 PRO B N 1
ATOM 1336 C CA . PRO B 1 19 ? -16.969 8.031 8.164 1 98.5 19 PRO B CA 1
ATOM 1337 C C . PRO B 1 19 ? -16.828 9.031 7.02 1 98.5 19 PRO B C 1
ATOM 1339 O O . PRO B 1 19 ? -17.422 10.109 7.059 1 98.5 19 PRO B O 1
ATOM 1342 N N . SER B 1 20 ? -16.031 8.648 6.117 1 98.75 20 SER B N 1
ATOM 1343 C CA . SER B 1 20 ? -15.953 9.391 4.863 1 98.75 20 SER B CA 1
ATOM 1344 C C . SER B 1 20 ? -17.219 9.188 4.031 1 98.75 20 SER B C 1
ATOM 1346 O O . SER B 1 20 ? -18.078 8.391 4.391 1 98.75 20 SER B O 1
ATOM 1348 N N . ASP B 1 21 ? -17.297 10.016 2.951 1 98.5 21 ASP B N 1
ATOM 1349 C CA . ASP B 1 21 ? -18.312 9.727 1.944 1 98.5 21 ASP B CA 1
ATOM 1350 C C . ASP B 1 21 ? -17.969 8.461 1.167 1 98.5 21 ASP B C 1
ATOM 1352 O O . ASP B 1 21 ? -16.844 7.977 1.22 1 98.5 21 ASP B O 1
ATOM 1356 N N . TRP B 1 22 ? -19.016 7.922 0.502 1 98.88 22 TRP B N 1
ATOM 1357 C CA . TRP B 1 22 ? -18.797 6.758 -0.355 1 98.88 22 TRP B CA 1
ATOM 1358 C C . TRP B 1 22 ? -18.078 7.148 -1.634 1 98.88 22 TRP B C 1
ATOM 1360 O O . TRP B 1 22 ? -18.344 8.195 -2.223 1 98.88 22 TRP B O 1
ATOM 1370 N N . LEU B 1 23 ? -17.141 6.324 -2.027 1 98.88 23 LEU B N 1
ATOM 1371 C CA . LEU B 1 23 ? -16.375 6.477 -3.254 1 98.88 23 LEU B CA 1
ATOM 1372 C C . LEU B 1 23 ? -16.562 5.27 -4.164 1 98.88 23 LEU B C 1
ATOM 1374 O O . LEU B 1 23 ? -16.375 4.129 -3.736 1 98.88 23 LEU B O 1
ATOM 1378 N N . THR B 1 24 ? -16.906 5.5 -5.395 1 98.94 24 THR B N 1
ATOM 1379 C CA . THR B 1 24 ? -17.047 4.406 -6.352 1 98.94 24 THR B CA 1
ATOM 1380 C C . THR B 1 24 ? -15.703 4.094 -7.004 1 98.94 24 THR B C 1
ATOM 1382 O O . THR B 1 24 ? -14.992 5 -7.441 1 98.94 24 THR B O 1
ATOM 1385 N N . ILE B 1 25 ? -15.359 2.818 -7.066 1 98.94 25 ILE B N 1
ATOM 1386 C CA . ILE B 1 25 ? -14.156 2.355 -7.738 1 98.94 25 ILE B CA 1
ATOM 1387 C C . ILE B 1 25 ? -14.508 1.815 -9.125 1 98.94 25 ILE B C 1
ATOM 1389 O O . ILE B 1 25 ? -15.148 0.767 -9.242 1 98.94 25 ILE B O 1
ATOM 1393 N N . ASP B 1 26 ? -14.023 2.523 -10.141 1 98.88 26 ASP B N 1
ATOM 1394 C CA . ASP B 1 26 ? -14.406 2.057 -11.469 1 98.88 26 ASP B CA 1
ATOM 1395 C C . ASP B 1 26 ? -13.211 1.44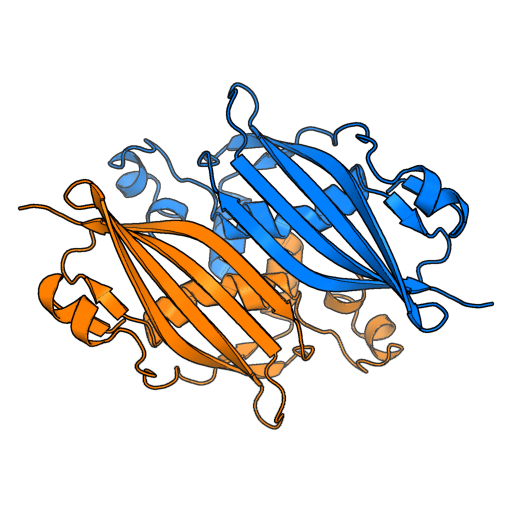4 -12.195 1 98.88 26 ASP B C 1
ATOM 1397 O O . ASP B 1 26 ? -12.102 1.405 -11.656 1 98.88 26 ASP B O 1
ATOM 1401 N N . GLN B 1 27 ? -13.438 0.927 -13.375 1 98.94 27 GLN B N 1
ATOM 1402 C CA . GLN B 1 27 ? -12.414 0.201 -14.117 1 98.94 27 GLN B CA 1
ATOM 1403 C C . GLN B 1 27 ? -11.305 1.14 -14.594 1 98.94 27 GLN B C 1
ATOM 1405 O O . GLN B 1 27 ? -10.141 0.746 -14.672 1 98.94 27 GLN B O 1
ATOM 1410 N N . GLU B 1 28 ? -11.68 2.359 -14.906 1 98.88 28 GLU B N 1
ATOM 1411 C CA . GLU B 1 28 ? -10.672 3.322 -15.344 1 98.88 28 GLU B CA 1
ATOM 1412 C C . GLU B 1 28 ? -9.633 3.574 -14.258 1 98.88 28 GLU B C 1
ATOM 1414 O O . GLU B 1 28 ? -8.438 3.625 -14.531 1 98.88 28 GLU B O 1
ATOM 1419 N N . GLN B 1 29 ? -10.117 3.719 -13.07 1 98.94 29 GLN B N 1
ATOM 1420 C CA . GLN B 1 29 ? -9.219 3.902 -11.938 1 98.94 29 GLN B CA 1
ATOM 1421 C C . GLN B 1 29 ? -8.344 2.67 -11.727 1 98.94 29 GLN B C 1
ATOM 1423 O O . GLN B 1 29 ? -7.137 2.791 -11.492 1 98.94 29 GLN B O 1
ATOM 1428 N N . ILE B 1 30 ? -8.914 1.51 -11.812 1 98.94 30 ILE B N 1
ATOM 1429 C CA . ILE B 1 30 ? -8.188 0.253 -11.664 1 98.94 30 ILE B CA 1
ATOM 1430 C C . ILE B 1 30 ? -7.117 0.148 -12.75 1 98.94 30 ILE B C 1
ATOM 1432 O O . ILE B 1 30 ? -5.973 -0.209 -12.461 1 98.94 30 ILE B O 1
ATOM 1436 N N . ASN B 1 31 ? -7.441 0.551 -13.977 1 98.94 31 ASN B N 1
ATOM 1437 C CA . ASN B 1 31 ? -6.48 0.519 -15.07 1 98.94 31 ASN B CA 1
ATOM 1438 C C . ASN B 1 31 ? -5.336 1.502 -14.844 1 98.94 31 ASN B C 1
ATOM 1440 O O . ASN B 1 31 ? -4.172 1.178 -15.102 1 98.94 31 ASN B O 1
ATOM 1444 N N . ALA B 1 32 ? -5.668 2.664 -14.414 1 98.94 32 ALA B N 1
ATOM 1445 C CA . ALA B 1 32 ? -4.656 3.689 -14.164 1 98.94 32 ALA B CA 1
ATOM 1446 C C . ALA B 1 32 ? -3.662 3.23 -13.102 1 98.94 32 ALA B C 1
ATOM 1448 O O . ALA B 1 32 ? -2.459 3.467 -13.227 1 98.94 32 ALA B O 1
ATOM 1449 N N . PHE B 1 33 ? -4.191 2.588 -12.102 1 98.94 33 PHE B N 1
ATOM 1450 C CA . PHE B 1 33 ? -3.33 2.076 -11.039 1 98.94 33 PHE B CA 1
ATOM 1451 C C . PHE B 1 33 ? -2.414 0.979 -11.57 1 98.94 33 PHE B C 1
ATOM 1453 O O . PHE B 1 33 ? -1.226 0.944 -11.242 1 98.94 33 PHE B O 1
ATOM 1460 N N . ALA B 1 34 ? -2.982 0.124 -12.383 1 98.94 34 ALA B N 1
ATOM 1461 C CA . ALA B 1 34 ? -2.182 -0.93 -13 1 98.94 34 ALA B CA 1
ATOM 1462 C C . ALA B 1 34 ? -1.033 -0.341 -13.812 1 98.94 34 ALA B C 1
ATOM 1464 O O . ALA B 1 34 ? 0.106 -0.802 -13.711 1 98.94 34 ALA B O 1
ATOM 1465 N N . ASP B 1 35 ? -1.337 0.67 -14.531 1 98.88 35 ASP B N 1
ATOM 1466 C CA . ASP B 1 35 ? -0.329 1.321 -15.359 1 98.88 35 ASP B CA 1
ATOM 1467 C C . ASP B 1 35 ? 0.764 1.956 -14.5 1 98.88 35 ASP B C 1
ATOM 1469 O O . ASP B 1 35 ? 1.95 1.845 -14.82 1 98.88 35 ASP B O 1
ATOM 1473 N N . ALA B 1 36 ? 0.393 2.574 -13.469 1 98.88 36 ALA B N 1
ATOM 1474 C CA . ALA B 1 36 ? 1.338 3.301 -12.625 1 98.88 36 ALA B CA 1
ATOM 1475 C C . ALA B 1 36 ? 2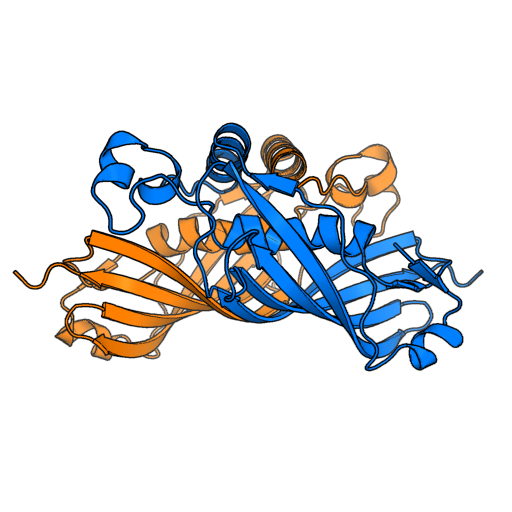.23 2.338 -11.852 1 98.88 36 ALA B C 1
ATOM 1477 O O . ALA B 1 36 ? 3.385 2.654 -11.547 1 98.88 36 ALA B O 1
ATOM 1478 N N . THR B 1 37 ? 1.728 1.142 -11.531 1 98.88 37 THR B N 1
ATOM 1479 C CA . THR B 1 37 ? 2.43 0.256 -10.609 1 98.88 37 THR B CA 1
ATOM 1480 C C . THR B 1 37 ? 2.994 -0.955 -11.352 1 98.88 37 THR B C 1
ATOM 1482 O O . THR B 1 37 ? 3.715 -1.766 -10.766 1 98.88 37 THR B O 1
ATOM 1485 N N . LEU B 1 38 ? 2.543 -1.114 -12.602 1 98.75 38 LEU B N 1
ATOM 1486 C CA . LEU B 1 38 ? 3.041 -2.166 -13.484 1 98.75 38 LEU B CA 1
ATOM 1487 C C . LEU B 1 38 ? 2.477 -3.525 -13.078 1 98.75 38 LEU B C 1
ATOM 1489 O O . LEU B 1 38 ? 3.074 -4.562 -13.375 1 98.75 38 LEU B O 1
ATOM 1493 N N . ASP B 1 39 ? 1.414 -3.541 -12.336 1 98.56 39 ASP B N 1
ATOM 1494 C CA . ASP B 1 39 ? 0.706 -4.77 -11.984 1 98.56 39 ASP B CA 1
ATOM 1495 C C . ASP B 1 39 ? -0.531 -4.957 -12.859 1 98.56 39 ASP B C 1
ATOM 1497 O O . ASP B 1 39 ? -1.609 -4.457 -12.539 1 98.56 39 ASP B O 1
ATOM 1501 N N . HIS B 1 40 ? -0.365 -5.73 -13.875 1 98.75 40 HIS B N 1
ATOM 1502 C CA . HIS B 1 40 ? -1.437 -5.934 -14.844 1 98.75 40 HIS B CA 1
ATOM 1503 C C . HIS B 1 40 ? -2.006 -7.344 -14.75 1 98.75 40 HIS B C 1
ATOM 1505 O O . HIS B 1 40 ? -2.391 -7.934 -15.766 1 98.75 40 HIS B O 1
ATOM 1511 N N . GLN B 1 41 ? -1.947 -7.957 -13.539 1 98.62 41 GLN B N 1
ATOM 1512 C CA . GLN B 1 41 ? -2.572 -9.266 -13.367 1 98.62 41 GLN B CA 1
ATOM 1513 C C . GLN B 1 41 ? -4.008 -9.258 -13.891 1 98.62 41 GLN B C 1
ATOM 1515 O O . GLN B 1 41 ? -4.742 -8.289 -13.688 1 98.62 41 GLN B O 1
ATOM 1520 N N . PHE B 1 42 ? -4.402 -10.32 -14.43 1 98.75 42 PHE B N 1
ATOM 1521 C CA . PHE B 1 42 ? -5.645 -10.367 -15.195 1 98.75 42 PHE B CA 1
ATOM 1522 C C . PHE B 1 42 ? -6.848 -10.117 -14.289 1 98.75 42 PHE B C 1
ATOM 1524 O O . PHE B 1 42 ? -7.859 -9.57 -14.734 1 98.75 42 PHE B O 1
ATOM 1531 N N . ILE B 1 43 ? -6.789 -10.398 -13.07 1 98.75 43 ILE B N 1
ATOM 1532 C CA . ILE B 1 43 ? -7.914 -10.25 -12.156 1 98.75 43 ILE B CA 1
ATOM 1533 C C . ILE B 1 43 ? -8.25 -8.766 -11.992 1 98.75 43 ILE B C 1
ATOM 1535 O O . ILE B 1 43 ? -9.32 -8.422 -11.484 1 98.75 43 ILE B O 1
ATOM 1539 N N . HIS B 1 44 ? -7.312 -7.898 -12.383 1 98.94 44 HIS B N 1
ATOM 1540 C CA . HIS B 1 44 ? -7.535 -6.465 -12.242 1 98.94 44 HIS B CA 1
ATOM 1541 C C . HIS B 1 44 ? -7.949 -5.836 -13.57 1 98.94 44 HIS B C 1
ATOM 1543 O O . HIS B 1 44 ? -8.672 -4.836 -13.586 1 98.94 44 HIS B O 1
ATOM 1549 N N . VAL B 1 45 ? -7.527 -6.363 -14.727 1 98.88 45 VAL B N 1
ATOM 1550 C CA . VAL B 1 45 ? -7.582 -5.512 -15.914 1 98.88 45 VAL B CA 1
ATOM 1551 C C . VAL B 1 45 ? -8.219 -6.273 -17.078 1 98.88 45 VAL B C 1
ATOM 1553 O O . VAL B 1 45 ? -8.414 -5.719 -18.156 1 98.88 45 VAL B O 1
ATOM 1556 N N . ASP B 1 46 ? -8.492 -7.562 -16.953 1 98.88 46 ASP B N 1
ATOM 1557 C CA . ASP B 1 46 ? -9.078 -8.383 -18.016 1 98.88 46 ASP B CA 1
ATOM 1558 C C . ASP B 1 46 ? -10.469 -8.875 -17.625 1 98.88 46 ASP B C 1
ATOM 1560 O O . ASP B 1 46 ? -10.609 -9.938 -17 1 98.88 46 ASP B O 1
ATOM 1564 N N . PRO B 1 47 ? -11.484 -8.148 -18.062 1 98.69 47 PRO B N 1
ATOM 1565 C CA . PRO B 1 47 ? -12.844 -8.492 -17.625 1 98.69 47 PRO B CA 1
ATOM 1566 C C . PRO B 1 47 ? -13.242 -9.914 -18.016 1 98.69 47 PRO B C 1
ATOM 1568 O O . PRO B 1 47 ? -13.938 -10.594 -17.25 1 98.69 47 PRO B O 1
ATOM 1571 N N . GLU B 1 48 ? -12.836 -10.375 -19.141 1 98.69 48 GLU B N 1
ATOM 1572 C CA . GLU B 1 48 ? -13.219 -11.703 -19.609 1 98.69 48 GLU B CA 1
ATOM 1573 C C . GLU B 1 48 ? -12.578 -12.789 -18.734 1 98.69 48 GLU B C 1
ATOM 1575 O O . GLU B 1 48 ? -13.258 -13.703 -18.266 1 98.69 48 GLU B O 1
ATOM 1580 N N . LYS B 1 49 ? -11.328 -12.703 -18.5 1 98.69 49 LYS B N 1
ATOM 1581 C CA . LYS B 1 49 ? -10.648 -13.703 -17.672 1 98.69 49 LYS B CA 1
ATOM 1582 C C . LYS B 1 49 ? -11.078 -13.609 -16.219 1 98.69 49 LYS B C 1
ATOM 1584 O O . LYS B 1 49 ? -11.234 -14.625 -15.539 1 98.69 49 LYS B O 1
ATOM 1589 N N . ALA B 1 50 ? -11.234 -12.391 -15.766 1 98.62 50 ALA B N 1
ATOM 1590 C CA . ALA B 1 50 ? -11.641 -12.18 -14.383 1 98.62 50 ALA B CA 1
ATOM 1591 C C . ALA B 1 50 ? -13.023 -12.766 -14.117 1 98.62 50 ALA B C 1
ATOM 1593 O O . ALA B 1 50 ? -13.312 -13.234 -13.016 1 98.62 50 ALA B O 1
ATOM 1594 N N . ALA B 1 51 ? -13.875 -12.75 -15.148 1 98.5 51 ALA B N 1
ATOM 1595 C CA . ALA B 1 51 ? -15.227 -13.281 -15.008 1 98.5 51 ALA B CA 1
ATOM 1596 C C . ALA B 1 51 ? -15.203 -14.773 -14.68 1 98.5 51 ALA B C 1
ATOM 1598 O O . ALA B 1 51 ? -16.172 -15.312 -14.133 1 98.5 51 ALA B O 1
ATOM 1599 N N . LEU B 1 52 ? -14.094 -15.422 -14.977 1 97.69 52 LEU B N 1
ATOM 1600 C CA . LEU B 1 52 ? -13.969 -16.859 -14.781 1 97.69 52 LEU B CA 1
ATOM 1601 C C . LEU B 1 52 ? -13.422 -17.188 -13.398 1 97.69 52 LEU B C 1
ATOM 1603 O O . LEU B 1 52 ? -13.32 -18.359 -13.016 1 97.69 52 LEU B O 1
ATOM 1607 N N . THR B 1 53 ? -13.047 -16.203 -12.68 1 97.62 53 THR B N 1
ATOM 1608 C CA . THR B 1 53 ? -12.586 -16.375 -11.305 1 97.62 53 THR B CA 1
ATOM 1609 C C . THR B 1 53 ? -13.758 -16.359 -10.328 1 97.62 53 THR B C 1
ATOM 1611 O O . THR B 1 53 ? -14.883 -16.047 -10.711 1 97.62 53 THR B O 1
ATOM 1614 N N . PRO B 1 54 ? -13.477 -16.672 -9.031 1 96.5 54 PRO B N 1
ATOM 1615 C CA . PRO B 1 54 ? -14.539 -16.609 -8.031 1 96.5 54 PRO B CA 1
ATOM 1616 C C . PRO B 1 54 ? -15.055 -15.195 -7.816 1 96.5 54 PRO B C 1
ATOM 1618 O O . PRO B 1 54 ? -16.109 -15 -7.203 1 96.5 54 PRO B O 1
ATOM 1621 N N . PHE B 1 55 ? -14.391 -14.227 -8.344 1 97.88 55 PHE B N 1
ATOM 1622 C CA . PHE B 1 55 ? -14.797 -12.836 -8.156 1 97.88 55 PHE B CA 1
ATOM 1623 C C . PHE B 1 55 ? -15.914 -12.461 -9.125 1 97.88 55 PHE B C 1
ATOM 1625 O O . PHE B 1 55 ? -16.672 -11.516 -8.883 1 97.88 55 PHE B O 1
ATOM 1632 N N . GLY B 1 56 ? -15.93 -13.102 -10.258 1 98.5 56 GLY B N 1
ATOM 1633 C CA . GLY B 1 56 ? -16.984 -12.898 -11.234 1 98.5 56 GLY B CA 1
ATOM 1634 C C . GLY B 1 56 ? -16.812 -11.625 -12.031 1 98.5 56 GLY B C 1
ATOM 1635 O O . GLY B 1 56 ? -17.625 -11.336 -12.922 1 98.5 56 GLY B O 1
ATOM 1636 N N . THR B 1 57 ? -15.93 -10.797 -11.703 1 98.81 57 THR B N 1
ATOM 1637 C CA . THR B 1 57 ? -15.586 -9.531 -12.336 1 98.81 57 THR B CA 1
ATOM 1638 C C . THR B 1 57 ? -14.188 -9.078 -11.93 1 98.81 57 THR B C 1
ATOM 1640 O O . THR B 1 57 ? -13.508 -9.766 -11.164 1 98.81 57 THR B O 1
ATOM 1643 N N . THR B 1 58 ? -13.656 -8.039 -12.523 1 98.94 58 THR B N 1
ATOM 1644 C CA . THR B 1 58 ? -12.375 -7.512 -12.078 1 98.94 58 THR B CA 1
ATOM 1645 C C . THR B 1 58 ? -12.477 -6.977 -10.656 1 98.94 58 THR B C 1
ATOM 1647 O O . THR B 1 58 ? -13.547 -6.559 -10.219 1 98.94 58 THR B O 1
ATOM 1650 N N . ILE B 1 59 ? -11.383 -7.027 -9.992 1 98.94 59 ILE B N 1
ATOM 1651 C CA . ILE B 1 59 ? -11.305 -6.465 -8.648 1 98.94 59 ILE B CA 1
ATOM 1652 C C . ILE B 1 59 ? -10.18 -5.438 -8.586 1 98.94 59 ILE B C 1
ATOM 1654 O O . ILE B 1 59 ? -9.211 -5.52 -9.336 1 98.94 59 ILE B O 1
ATOM 1658 N N . ALA B 1 60 ? -10.336 -4.445 -7.711 1 98.94 60 ALA B N 1
ATOM 1659 C CA . ALA B 1 60 ? -9.266 -3.486 -7.441 1 98.94 60 ALA B CA 1
ATOM 1660 C C . ALA B 1 60 ? -8.047 -4.18 -6.836 1 98.94 60 ALA B C 1
ATOM 1662 O O . ALA B 1 60 ? -8.188 -5.168 -6.109 1 98.94 60 ALA B O 1
ATOM 1663 N N . HIS B 1 61 ? -6.902 -3.666 -7.188 1 98.94 61 HIS B N 1
ATOM 1664 C CA . HIS B 1 61 ? -5.719 -4.07 -6.438 1 98.94 61 HIS B CA 1
ATOM 1665 C C . HIS B 1 61 ? -5.898 -3.814 -4.945 1 98.94 61 HIS B C 1
ATOM 1667 O O . HIS B 1 61 ? -6.379 -2.754 -4.547 1 98.94 61 HIS B O 1
ATOM 1673 N N . GLY B 1 62 ? -5.508 -4.797 -4.066 1 98.88 62 GLY B N 1
ATOM 1674 C CA . GLY B 1 62 ? -5.43 -4.484 -2.648 1 98.88 62 GLY B CA 1
ATOM 1675 C C . GLY B 1 62 ? -4.656 -3.211 -2.361 1 98.88 62 GLY B C 1
ATOM 1676 O O . GLY B 1 62 ? -5.086 -2.387 -1.553 1 98.88 62 GLY B O 1
ATOM 1677 N N . TYR B 1 63 ? -3.59 -3 -3.064 1 98.94 63 TYR B N 1
ATOM 1678 C CA . TYR B 1 63 ? -2.732 -1.84 -2.852 1 98.94 63 TYR B CA 1
ATOM 1679 C C . TYR B 1 63 ? -3.4 -0.566 -3.354 1 98.94 63 TYR B C 1
ATOM 1681 O O . TYR B 1 63 ? -3.1 0.531 -2.877 1 98.94 63 TYR B O 1
ATOM 1689 N N . LEU B 1 64 ? -4.309 -0.651 -4.355 1 98.94 64 LEU B N 1
ATOM 1690 C CA . LEU B 1 64 ? -5.105 0.526 -4.68 1 98.94 64 LEU B CA 1
ATOM 1691 C C . LEU B 1 64 ? -5.973 0.94 -3.498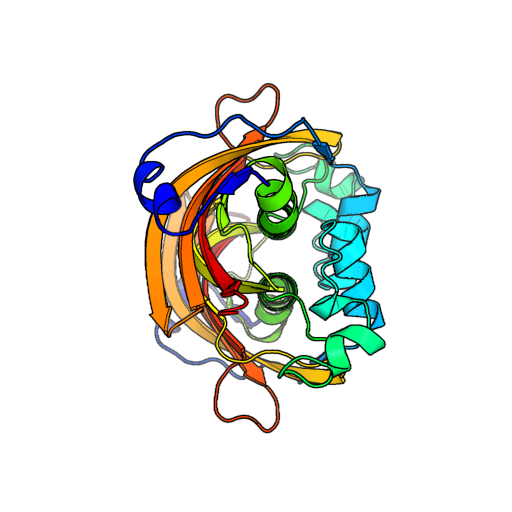 1 98.94 64 LEU B C 1
ATOM 1693 O O . LEU B 1 64 ? -5.969 2.105 -3.096 1 98.94 64 LEU B O 1
ATOM 1697 N N . THR B 1 65 ? -6.684 -0.027 -2.943 1 98.94 65 THR B N 1
ATOM 1698 C CA . THR B 1 65 ? -7.531 0.242 -1.785 1 98.94 65 THR B CA 1
ATOM 1699 C C . THR B 1 65 ? -6.707 0.821 -0.638 1 98.94 65 THR B C 1
ATOM 1701 O O . THR B 1 65 ? -7.109 1.806 -0.014 1 98.94 65 THR B O 1
ATOM 1704 N N . LEU B 1 66 ? -5.539 0.252 -0.407 1 98.94 66 LEU B N 1
ATOM 1705 C CA . LEU B 1 66 ? -4.66 0.754 0.644 1 98.94 66 LEU B CA 1
ATOM 1706 C C . LEU B 1 66 ? -4.18 2.166 0.323 1 98.94 66 LEU B C 1
ATOM 1708 O O . LEU B 1 66 ? -4.164 3.035 1.199 1 98.94 66 LEU B O 1
ATOM 1712 N N . SER B 1 67 ? -3.771 2.377 -0.893 1 98.94 67 SER B N 1
ATOM 1713 C CA . SER B 1 67 ? -3.217 3.668 -1.287 1 98.94 67 SER B CA 1
ATOM 1714 C C . SER B 1 67 ? -4.258 4.777 -1.17 1 98.94 67 SER B C 1
ATOM 1716 O O . SER B 1 67 ? -3.912 5.938 -0.948 1 98.94 67 SER B O 1
ATOM 1718 N N . LEU B 1 68 ? -5.527 4.441 -1.305 1 98.88 68 LEU B N 1
ATOM 1719 C CA . LEU B 1 68 ? -6.613 5.41 -1.181 1 98.88 68 LEU B CA 1
ATOM 1720 C C . LEU B 1 68 ? -6.742 5.898 0.258 1 98.88 68 LEU B C 1
ATOM 1722 O O . LEU B 1 68 ? -7.457 6.867 0.526 1 98.88 68 LEU B O 1
ATOM 1726 N N . ILE B 1 69 ? -6.062 5.293 1.188 1 98.75 69 ILE B N 1
ATOM 1727 C CA . ILE B 1 69 ? -6.121 5.695 2.59 1 98.75 69 ILE B CA 1
ATOM 1728 C C . ILE B 1 69 ? -5.598 7.121 2.738 1 98.75 69 ILE B C 1
ATOM 1730 O O . ILE B 1 69 ? -6.102 7.891 3.559 1 98.75 69 ILE B O 1
ATOM 1734 N N . SER B 1 70 ? -4.613 7.512 1.937 1 98.31 70 SER B N 1
ATOM 1735 C CA . SER B 1 70 ? -4.141 8.891 1.991 1 98.31 70 SER B CA 1
ATOM 1736 C C . SER B 1 70 ? -5.266 9.875 1.693 1 98.31 70 SER B C 1
ATOM 1738 O O . SER B 1 70 ? -5.391 10.906 2.359 1 98.31 70 SER B O 1
ATOM 1740 N N . TYR B 1 71 ? -6.059 9.547 0.704 1 98.56 71 TYR B N 1
ATOM 1741 C CA . TYR B 1 71 ? -7.242 10.344 0.373 1 98.56 71 TYR B CA 1
ATOM 1742 C C . TYR B 1 71 ? -8.258 10.305 1.509 1 98.56 71 TYR B C 1
ATOM 1744 O O . TYR B 1 71 ? -8.758 11.344 1.934 1 98.56 71 TYR B O 1
ATOM 1752 N N . PHE B 1 72 ? -8.539 9.148 2.057 1 98.69 72 PHE B N 1
ATOM 1753 C CA . PHE B 1 72 ? -9.555 8.961 3.088 1 98.69 72 PHE B CA 1
ATOM 1754 C C . PHE B 1 72 ? -9.133 9.641 4.387 1 98.69 72 PHE B C 1
ATOM 1756 O O . PHE B 1 72 ? -9.977 10.148 5.129 1 98.69 72 PHE B O 1
ATOM 1763 N N . LEU B 1 73 ? -7.824 9.609 4.707 1 98.06 73 LEU B N 1
ATOM 1764 C CA . LEU B 1 73 ? -7.344 10.352 5.871 1 98.06 73 LEU B CA 1
ATOM 1765 C C . LEU B 1 73 ? -7.719 11.828 5.77 1 98.06 73 LEU B C 1
ATOM 1767 O O . LEU B 1 73 ? -8.055 12.453 6.777 1 98.06 73 LEU B O 1
ATOM 1771 N N . GLY B 1 74 ? -7.656 12.352 4.535 1 97.31 74 GLY B N 1
ATOM 1772 C CA . GLY B 1 74 ? -8.086 13.727 4.316 1 97.31 74 GLY B CA 1
ATOM 1773 C C . GLY B 1 74 ? -9.562 13.938 4.566 1 97.31 74 GLY B C 1
ATOM 1774 O O . GLY B 1 74 ? -9.984 15.016 4.984 1 97.31 74 GLY B O 1
ATOM 1775 N N . GLU B 1 75 ? -10.336 12.906 4.363 1 97.25 75 GLU B N 1
ATOM 1776 C CA . GLU B 1 75 ? -11.789 13.008 4.441 1 97.25 75 GLU B CA 1
ATOM 1777 C C . GLU B 1 75 ? -12.281 12.758 5.863 1 97.25 75 GLU B C 1
ATOM 1779 O O . GLU B 1 75 ? -13.242 13.391 6.316 1 97.25 75 GLU B O 1
ATOM 1784 N N . CYS B 1 76 ? -11.633 11.828 6.547 1 97.88 76 CYS B N 1
ATOM 1785 C CA . CYS B 1 76 ? -12.234 11.383 7.801 1 97.88 76 CYS B CA 1
ATOM 1786 C C . CYS B 1 76 ? -11.18 11.266 8.898 1 97.88 76 CYS B C 1
ATOM 1788 O O . CYS B 1 76 ? -11.484 10.836 10.008 1 97.88 76 CYS B O 1
ATOM 1790 N N . GLY B 1 77 ? -9.977 11.664 8.656 1 97.81 77 GLY B N 1
ATOM 1791 C CA . GLY B 1 77 ? -8.922 11.602 9.656 1 97.81 77 GLY B CA 1
ATOM 1792 C C . GLY B 1 77 ? -8.844 12.844 10.516 1 97.81 77 GLY B C 1
ATOM 1793 O O . GLY B 1 77 ? -9.758 13.672 10.508 1 97.81 77 GLY B O 1
ATOM 1794 N N . ILE B 1 78 ? -7.746 12.844 11.344 1 97.75 78 ILE B N 1
ATOM 1795 C CA . ILE B 1 78 ? -7.504 13.953 12.25 1 97.75 78 ILE B CA 1
ATOM 1796 C C . ILE B 1 78 ? -6.012 14.289 12.273 1 97.75 78 ILE B C 1
ATOM 1798 O O . ILE B 1 78 ? -5.172 13.391 12.219 1 97.75 78 ILE B O 1
ATOM 1802 N N . ALA B 1 79 ? -5.715 15.516 12.312 1 96.69 79 ALA B N 1
ATOM 1803 C CA . ALA B 1 79 ? -4.328 15.984 12.312 1 96.69 79 ALA B CA 1
ATOM 1804 C C . ALA B 1 79 ? -4.188 17.281 13.094 1 96.69 79 ALA B C 1
ATOM 1806 O O . ALA B 1 79 ? -5.188 17.938 13.422 1 96.69 79 ALA B O 1
ATOM 1807 N N . PRO B 1 80 ? -2.881 17.578 13.398 1 95.81 80 PRO B N 1
ATOM 1808 C CA . PRO B 1 80 ? -2.668 18.922 13.945 1 95.81 80 PRO B CA 1
ATOM 1809 C C . PRO B 1 80 ? -3.025 20.031 12.945 1 95.81 80 PRO B C 1
ATOM 1811 O O . PRO B 1 80 ? -2.916 19.828 11.734 1 95.81 80 PRO B O 1
ATOM 1814 N N . GLY B 1 81 ? -3.33 21.172 13.461 1 94.44 81 GLY B N 1
ATOM 1815 C CA . GLY B 1 81 ? -3.805 22.266 12.625 1 94.44 81 GLY B CA 1
ATOM 1816 C C . GLY B 1 81 ? -2.686 22.984 11.898 1 94.44 81 GLY B C 1
ATOM 1817 O O . GLY B 1 81 ? -2.936 23.719 10.938 1 94.44 81 GLY B O 1
ATOM 1818 N N . ASN B 1 82 ? -1.471 22.859 12.242 1 94.38 82 ASN B N 1
ATOM 1819 C CA . ASN B 1 82 ? -0.368 23.609 11.656 1 94.38 82 ASN B CA 1
ATOM 1820 C C . ASN B 1 82 ? 0.536 22.703 10.812 1 94.38 82 ASN B C 1
ATOM 1822 O O . ASN B 1 82 ? 1.753 22.891 10.789 1 94.38 82 ASN B O 1
ATOM 1826 N N . VAL B 1 83 ? -0.108 21.797 10.172 1 95.69 83 VAL B N 1
ATOM 1827 C CA . VAL B 1 83 ? 0.669 20.844 9.367 1 95.69 83 VAL B CA 1
ATOM 1828 C C . VAL B 1 83 ? 1.145 21.531 8.086 1 95.69 83 VAL B C 1
ATOM 1830 O O . VAL B 1 83 ? 0.355 22.172 7.387 1 95.69 83 VAL B O 1
ATOM 1833 N N . GLN B 1 84 ? 2.398 21.406 7.785 1 95.94 84 GLN B N 1
ATOM 1834 C CA . GLN B 1 84 ? 2.98 21.875 6.527 1 95.94 84 GLN B CA 1
ATOM 1835 C C . GLN B 1 84 ? 2.979 20.766 5.477 1 95.94 84 GLN B C 1
ATOM 1837 O O . GLN B 1 84 ? 2.762 21.031 4.293 1 95.94 84 GLN B O 1
ATOM 1842 N N . MET B 1 85 ? 3.287 19.578 5.898 1 96.88 85 MET B N 1
ATOM 1843 C CA . MET B 1 85 ? 3.238 18.406 5.035 1 96.88 85 MET B CA 1
ATOM 1844 C C . MET B 1 85 ? 3.152 17.125 5.859 1 96.88 85 MET B C 1
ATOM 1846 O O . MET B 1 85 ? 3.434 17.141 7.059 1 96.88 85 MET B O 1
ATOM 1850 N N . ALA B 1 86 ? 2.682 16.141 5.289 1 97.5 86 ALA B N 1
ATOM 1851 C CA . ALA B 1 86 ? 2.621 14.82 5.887 1 97.5 86 ALA B CA 1
ATOM 1852 C C . ALA B 1 86 ? 3.334 13.789 5.012 1 97.5 86 ALA B C 1
ATOM 1854 O O . ALA B 1 86 ? 3.227 13.828 3.783 1 97.5 86 ALA B O 1
ATOM 1855 N N . VAL B 1 87 ? 3.996 12.82 5.633 1 96.94 87 VAL B N 1
ATOM 1856 C CA . VAL B 1 87 ? 4.676 11.766 4.887 1 96.94 87 VAL B CA 1
ATOM 1857 C C . VAL B 1 87 ? 4.254 10.398 5.422 1 96.94 87 VAL B C 1
ATOM 1859 O O . VAL B 1 87 ? 3.967 10.25 6.613 1 96.94 87 VAL B O 1
ATOM 1862 N N . ASN B 1 88 ? 4.184 9.477 4.531 1 98.12 88 ASN B N 1
ATOM 1863 C CA . ASN B 1 88 ? 3.92 8.094 4.895 1 98.12 88 ASN B CA 1
ATOM 1864 C C . ASN B 1 88 ? 5.098 7.477 5.648 1 98.12 88 ASN B C 1
ATOM 1866 O O . ASN B 1 88 ? 6.168 7.277 5.078 1 98.12 88 ASN B O 1
ATOM 1870 N N . TYR B 1 89 ? 4.852 7.199 6.895 1 98.56 89 TYR B N 1
ATOM 1871 C CA . TYR B 1 89 ? 5.906 6.652 7.742 1 98.56 89 TYR B CA 1
ATOM 1872 C C . TYR B 1 89 ? 5.918 5.133 7.684 1 98.56 89 TYR B C 1
ATOM 1874 O O . TYR B 1 89 ? 6.957 4.504 7.91 1 98.56 89 TYR B O 1
ATOM 1882 N N . GLY B 1 90 ? 4.801 4.527 7.457 1 98.69 90 GLY B N 1
ATOM 1883 C CA . GLY B 1 90 ? 4.684 3.078 7.391 1 98.69 90 GLY B CA 1
ATOM 1884 C C . GLY B 1 90 ? 3.311 2.572 7.797 1 98.69 90 GLY B C 1
ATOM 1885 O O . GLY B 1 90 ? 2.377 3.359 7.965 1 98.69 90 GLY B O 1
ATOM 1886 N N . THR B 1 91 ? 3.264 1.295 7.809 1 98.75 91 THR B N 1
ATOM 1887 C CA . THR B 1 91 ? 2.086 0.614 8.336 1 98.75 91 THR B CA 1
ATOM 1888 C C . THR B 1 91 ? 2.49 -0.522 9.273 1 98.75 91 THR B C 1
ATOM 1890 O O . THR B 1 91 ? 3.578 -1.087 9.133 1 98.75 91 THR B O 1
ATOM 1893 N N . ASP B 1 92 ? 1.702 -0.774 10.227 1 97.38 92 ASP B N 1
ATOM 1894 C CA . ASP B 1 92 ? 1.828 -2.031 10.953 1 97.38 92 ASP B CA 1
ATOM 1895 C C . ASP B 1 92 ? 1.041 -3.146 10.273 1 97.38 92 ASP B C 1
ATOM 1897 O O . ASP B 1 92 ? 1.348 -3.523 9.141 1 97.38 92 ASP B O 1
ATOM 1901 N N . LYS B 1 93 ? -0.061 -3.6 10.812 1 97.5 93 LYS B N 1
ATOM 1902 C CA . LYS B 1 93 ? -0.786 -4.711 10.203 1 97.5 93 LYS B CA 1
ATOM 1903 C C . LYS B 1 93 ? -1.809 -4.211 9.188 1 97.5 93 LYS B C 1
ATOM 1905 O O . LYS B 1 93 ? -2.572 -3.285 9.469 1 97.5 93 LYS B O 1
ATOM 1910 N N . VAL B 1 94 ? -1.684 -4.758 8.023 1 98.81 94 VAL B N 1
ATOM 1911 C CA . VAL B 1 94 ? -2.689 -4.57 6.98 1 98.81 94 VAL B CA 1
ATOM 1912 C C . VAL B 1 94 ? -3.266 -5.926 6.574 1 98.81 94 VAL B C 1
ATOM 1914 O O . VAL B 1 94 ? -2.52 -6.871 6.312 1 98.81 94 VAL B O 1
ATOM 1917 N N . ARG B 1 95 ? -4.555 -6.016 6.547 1 98.88 95 ARG B N 1
ATOM 1918 C CA . ARG B 1 95 ? -5.219 -7.207 6.031 1 98.88 95 ARG B CA 1
ATOM 1919 C C . ARG B 1 95 ? -6.293 -6.84 5.016 1 98.88 95 ARG B C 1
ATOM 1921 O O . ARG B 1 95 ? -7.109 -5.953 5.262 1 98.88 95 ARG B O 1
ATOM 1928 N N . PHE B 1 96 ? -6.172 -7.477 3.889 1 98.81 96 PHE B N 1
ATOM 1929 C CA . PHE B 1 96 ? -7.219 -7.387 2.879 1 98.81 96 PHE B CA 1
ATOM 1930 C C . PHE B 1 96 ? -8.25 -8.492 3.068 1 98.81 96 PHE B C 1
ATOM 1932 O O . PHE B 1 96 ? -7.934 -9.68 2.93 1 98.81 96 PHE B O 1
ATOM 1939 N N . LEU B 1 97 ? -9.477 -8.125 3.295 1 98.62 97 LEU B N 1
ATOM 1940 C CA . LEU B 1 97 ? -10.438 -9.094 3.818 1 98.62 97 LEU B CA 1
ATOM 1941 C C . LEU B 1 97 ? -11.516 -9.398 2.789 1 98.62 97 LEU B C 1
ATOM 1943 O O . LEU B 1 97 ? -11.953 -10.547 2.662 1 98.62 97 LEU B O 1
ATOM 1947 N N . GLU B 1 98 ? -11.953 -8.406 2.15 1 98.25 98 GLU B N 1
ATOM 1948 C CA . GLU B 1 98 ? -12.984 -8.516 1.124 1 98.25 98 GLU B CA 1
ATOM 1949 C C . GLU B 1 98 ? -12.539 -7.859 -0.179 1 98.25 98 GLU B C 1
ATOM 1951 O O . GLU B 1 98 ? -12.18 -6.684 -0.194 1 98.25 98 GLU B O 1
ATOM 1956 N N . PRO B 1 99 ? -12.586 -8.602 -1.268 1 98.56 99 PRO B N 1
ATOM 1957 C CA . PRO B 1 99 ? -12.227 -7.961 -2.533 1 98.56 99 PRO B CA 1
ATOM 1958 C C . PRO B 1 99 ? -13.133 -6.785 -2.885 1 98.56 99 PRO B C 1
ATOM 1960 O O . PRO B 1 99 ? -14.344 -6.836 -2.635 1 98.56 99 PRO B O 1
ATOM 1963 N N . VAL B 1 100 ? -12.562 -5.77 -3.4 1 98.94 100 VAL B N 1
ATOM 1964 C CA . VAL B 1 100 ? -13.32 -4.637 -3.924 1 98.94 100 VAL B CA 1
ATOM 1965 C C . VAL B 1 100 ? -13.594 -4.836 -5.414 1 98.94 100 VAL B C 1
ATOM 1967 O O . VAL B 1 100 ? -12.719 -4.59 -6.246 1 98.94 100 VAL B O 1
ATOM 1970 N N . LYS B 1 101 ? -14.781 -5.258 -5.727 1 98.88 101 LYS B N 1
ATOM 1971 C CA . LYS B 1 101 ? -15.156 -5.484 -7.117 1 98.88 101 LYS B CA 1
ATOM 1972 C C . LYS B 1 101 ? -15.32 -4.164 -7.863 1 98.88 101 LYS B C 1
ATOM 1974 O O . LYS B 1 101 ? -15.633 -3.137 -7.262 1 98.88 101 LYS B O 1
ATOM 1979 N N . VAL B 1 102 ? -15.062 -4.238 -9.125 1 98.94 102 VAL B N 1
ATOM 1980 C CA . VAL B 1 102 ? -15.25 -3.051 -9.953 1 98.94 102 VAL B CA 1
ATOM 1981 C C . VAL B 1 102 ? -16.641 -2.479 -9.734 1 98.94 102 VAL B C 1
ATOM 1983 O O . VAL B 1 102 ? -17.625 -3.229 -9.602 1 98.94 102 VAL B O 1
ATOM 1986 N N . ASN B 1 103 ? -16.656 -1.157 -9.594 1 98.81 103 ASN B N 1
ATOM 1987 C CA . ASN B 1 103 ? -17.875 -0.364 -9.461 1 98.81 103 ASN B CA 1
ATOM 1988 C C . ASN B 1 103 ? -18.469 -0.481 -8.055 1 98.81 103 ASN B C 1
ATOM 1990 O O . ASN B 1 103 ? -19.578 -0.019 -7.812 1 98.81 103 ASN B O 1
ATOM 1994 N N . SER B 1 104 ? -17.781 -1.085 -7.125 1 98.81 104 SER B N 1
ATOM 1995 C CA . SER B 1 104 ? -18.172 -1.053 -5.723 1 98.81 104 SER B CA 1
ATOM 1996 C C . SER B 1 104 ? -18.016 0.345 -5.133 1 98.81 104 SER B C 1
ATOM 1998 O O . SER B 1 104 ? -17.219 1.146 -5.629 1 98.81 104 SER B O 1
ATOM 2000 N N . GLU B 1 105 ? -18.812 0.596 -4.16 1 98.94 105 GLU B N 1
ATOM 2001 C CA . GLU B 1 105 ? -18.641 1.797 -3.348 1 98.94 105 GLU B CA 1
ATOM 2002 C C . GLU B 1 105 ? -17.953 1.477 -2.021 1 98.94 105 GLU B C 1
ATOM 2004 O O . GLU B 1 105 ? -18.359 0.552 -1.314 1 98.94 105 GLU B O 1
ATOM 2009 N N . ILE B 1 106 ? -16.922 2.311 -1.726 1 98.94 106 ILE B N 1
ATOM 2010 C CA . ILE B 1 106 ? -16.203 2.084 -0.477 1 98.94 106 ILE B CA 1
ATOM 2011 C C . ILE B 1 106 ? -16.141 3.381 0.325 1 98.94 106 ILE B C 1
ATOM 2013 O O . ILE B 1 106 ? -16.297 4.473 -0.233 1 98.94 106 ILE B O 1
ATOM 2017 N N . ARG B 1 107 ? -15.977 3.219 1.605 1 98.88 107 ARG B N 1
ATOM 2018 C CA . ARG B 1 107 ? -15.727 4.336 2.51 1 98.88 107 ARG B CA 1
ATOM 2019 C C . ARG B 1 107 ? -14.812 3.92 3.66 1 98.88 107 ARG B C 1
ATOM 2021 O O . ARG B 1 107 ? -14.516 2.734 3.822 1 98.88 107 ARG B O 1
ATOM 2028 N N . CYS B 1 108 ? -14.391 4.883 4.387 1 98.81 108 CYS B N 1
ATOM 2029 C CA . CYS B 1 108 ? -13.43 4.59 5.441 1 98.81 108 CYS B CA 1
ATOM 2030 C C . CYS B 1 108 ? -13.867 5.199 6.766 1 98.81 108 CYS B C 1
ATOM 2032 O O . CYS B 1 108 ? -14.484 6.266 6.793 1 98.81 108 CYS B O 1
ATOM 2034 N N . VAL B 1 109 ? -13.602 4.469 7.812 1 98.31 109 VAL B N 1
ATOM 2035 C CA . VAL B 1 109 ? -13.695 5 9.164 1 98.31 109 VAL B CA 1
ATOM 2036 C C . VAL B 1 109 ? -12.32 4.973 9.828 1 98.31 109 VAL B C 1
ATOM 2038 O O . VAL B 1 109 ? -11.562 4.012 9.664 1 98.31 109 VAL B O 1
ATOM 2041 N N . ALA B 1 110 ? -12.109 6.035 10.57 1 98.62 110 ALA B N 1
ATOM 2042 C CA . ALA B 1 110 ? -10.797 6.18 11.203 1 98.62 110 ALA B CA 1
ATOM 2043 C C . ALA B 1 110 ? -10.93 6.168 12.727 1 98.62 110 ALA B C 1
ATOM 2045 O O . ALA B 1 110 ? -11.906 6.684 13.273 1 98.62 110 ALA B O 1
ATOM 2046 N N . ARG B 1 111 ? -9.969 5.516 13.406 1 98.62 111 ARG B N 1
ATOM 2047 C CA . ARG B 1 111 ? -9.797 5.547 14.852 1 98.62 111 ARG B CA 1
ATOM 2048 C C . ARG B 1 111 ? -8.352 5.875 15.219 1 98.62 111 ARG B C 1
ATOM 2050 O O . ARG B 1 111 ? -7.438 5.117 14.891 1 98.62 111 ARG B O 1
ATOM 2057 N N . LEU B 1 112 ? -8.148 7.047 15.891 1 98.5 112 LEU B N 1
ATOM 2058 C CA . LEU B 1 112 ? -6.809 7.426 16.328 1 98.5 112 LEU B CA 1
ATOM 2059 C C . LEU B 1 112 ? -6.336 6.531 17.469 1 98.5 112 LEU B C 1
ATOM 2061 O O . LEU B 1 112 ? -7.004 6.426 18.5 1 98.5 112 LEU B O 1
ATOM 2065 N N . LEU B 1 113 ? -5.16 5.887 17.281 1 98.44 113 LEU B N 1
ATOM 2066 C CA . LEU B 1 113 ? -4.688 4.91 18.25 1 98.44 113 LEU B CA 1
ATOM 2067 C C . LEU B 1 113 ? -3.578 5.5 19.125 1 98.44 113 LEU B C 1
ATOM 2069 O O . LEU B 1 113 ? -3.459 5.164 20.297 1 98.44 113 LEU B O 1
ATOM 2073 N N . ALA B 1 114 ? -2.738 6.344 18.5 1 98.25 114 ALA B N 1
ATOM 2074 C CA . ALA B 1 114 ? -1.585 6.883 19.219 1 98.25 114 ALA B CA 1
ATOM 2075 C C . ALA B 1 114 ? -1.103 8.188 18.578 1 98.25 114 ALA B C 1
ATOM 2077 O O . ALA B 1 114 ? -1.277 8.398 17.375 1 98.25 114 ALA B O 1
ATOM 2078 N N . VAL B 1 115 ? -0.532 9.016 19.391 1 97.81 115 VAL B N 1
ATOM 2079 C CA . VAL B 1 115 ? 0.138 10.25 19 1 97.81 115 VAL B CA 1
ATOM 2080 C C . VAL B 1 115 ? 1.484 10.359 19.719 1 97.81 115 VAL B C 1
ATOM 2082 O O . VAL B 1 115 ? 1.56 10.219 20.938 1 97.81 115 VAL B O 1
ATOM 2085 N N . ARG B 1 116 ? 2.484 10.578 18.891 1 97.19 116 ARG B N 1
ATOM 2086 C CA . ARG B 1 116 ? 3.824 10.742 19.438 1 97.19 116 ARG B CA 1
ATOM 2087 C C . ARG B 1 116 ? 4.566 11.883 18.766 1 97.19 116 ARG B C 1
ATOM 2089 O O . ARG B 1 116 ? 4.613 11.961 17.531 1 97.19 116 ARG B O 1
ATOM 2096 N N . GLU B 1 117 ? 5.133 12.695 19.531 1 95.38 117 GLU B N 1
ATOM 2097 C CA . GLU B 1 117 ? 6.039 13.688 18.969 1 95.38 117 GLU B CA 1
ATOM 2098 C C . GLU B 1 117 ? 7.469 13.156 18.891 1 95.38 117 GLU B C 1
ATOM 2100 O O . GLU B 1 117 ? 8.109 12.938 19.922 1 95.38 117 GLU B O 1
ATOM 2105 N N . LYS B 1 118 ? 7.906 13.039 17.719 1 95.44 118 LYS B N 1
ATOM 2106 C CA . LYS B 1 118 ? 9.25 12.508 17.531 1 95.44 118 LYS B CA 1
ATOM 2107 C C . LYS B 1 118 ? 10.312 13.562 17.844 1 95.44 118 LYS B C 1
ATOM 2109 O O . LYS B 1 118 ? 11.297 13.273 18.531 1 95.44 118 LYS B O 1
ATOM 2114 N N . LYS B 1 119 ? 10.18 14.758 17.266 1 93.5 119 LYS B N 1
ATOM 2115 C CA . LYS B 1 119 ? 10.914 15.992 17.5 1 93.5 119 LYS B CA 1
ATOM 2116 C C . LYS B 1 119 ? 9.992 17.203 17.422 1 93.5 119 LYS B C 1
ATOM 2118 O O . LYS B 1 119 ? 8.844 17.094 16.969 1 93.5 119 LYS B O 1
ATOM 2123 N N . PRO B 1 120 ? 10.531 18.234 17.953 1 91.81 120 PRO B N 1
ATOM 2124 C CA . PRO B 1 120 ? 9.648 19.391 17.875 1 91.81 120 PRO B CA 1
ATOM 2125 C C . PRO B 1 120 ? 9.094 19.641 16.484 1 91.81 120 PRO B C 1
ATOM 2127 O O . PRO B 1 120 ? 9.852 19.75 15.523 1 91.81 120 PRO B O 1
ATOM 2130 N N . GLY B 1 121 ? 7.738 19.594 16.375 1 93.5 121 GLY B N 1
ATOM 2131 C CA . GLY B 1 121 ? 7.07 19.875 15.109 1 93.5 121 GLY B CA 1
ATOM 2132 C C . GLY B 1 121 ? 6.863 18.641 14.258 1 93.5 121 GLY B C 1
ATOM 2133 O O . GLY B 1 121 ? 6.297 18.719 13.164 1 93.5 121 GLY B O 1
ATOM 2134 N N . GLN B 1 122 ? 7.352 17.547 14.727 1 96.94 122 GLN B N 1
ATOM 2135 C CA . GLN B 1 122 ? 7.141 16.297 14.016 1 96.94 122 GLN B CA 1
ATOM 2136 C C . GLN B 1 122 ? 6.25 15.352 14.82 1 96.94 122 GLN B C 1
ATOM 2138 O O . GLN B 1 122 ? 6.703 14.75 15.797 1 96.94 122 GLN B O 1
ATOM 2143 N N . VAL B 1 123 ? 5.07 15.211 14.375 1 97.62 123 VAL B N 1
ATOM 2144 C CA . VAL B 1 123 ? 4.07 14.438 15.102 1 97.62 123 VAL B CA 1
ATOM 2145 C C . VAL B 1 123 ? 3.76 13.148 14.336 1 97.62 123 VAL B C 1
ATOM 2147 O O . VAL B 1 123 ? 3.318 13.195 13.188 1 97.62 123 VAL B O 1
ATOM 2150 N N . LEU B 1 124 ? 4.035 12.016 14.969 1 98.5 124 LEU B N 1
ATOM 2151 C CA . LEU B 1 124 ? 3.695 10.711 14.422 1 98.5 124 LEU B CA 1
ATOM 2152 C C . LEU B 1 124 ? 2.354 10.227 14.961 1 98.5 124 LEU B C 1
ATOM 2154 O O . LEU B 1 124 ? 2.15 10.172 16.172 1 98.5 124 LEU B O 1
ATOM 2158 N N . THR B 1 125 ? 1.475 9.953 14.109 1 98.19 125 THR B N 1
ATOM 2159 C CA . THR B 1 125 ? 0.203 9.375 14.531 1 98.19 125 THR B CA 1
ATOM 2160 C C . THR B 1 125 ? 0.059 7.945 14.023 1 98.19 125 THR B C 1
ATOM 2162 O O . THR B 1 125 ? 0.575 7.602 12.961 1 98.19 125 THR B O 1
ATOM 2165 N N . THR B 1 126 ? -0.552 7.086 14.812 1 98.56 126 THR B N 1
ATOM 2166 C CA . THR B 1 126 ? -1.052 5.785 14.383 1 98.56 126 THR B CA 1
ATOM 2167 C C . THR B 1 126 ? -2.576 5.781 14.328 1 98.56 126 THR B C 1
ATOM 2169 O O . THR B 1 126 ? -3.238 6.062 15.328 1 98.56 126 THR B O 1
ATOM 2172 N N . THR B 1 127 ? -3.1 5.539 13.195 1 98.56 127 THR B N 1
ATOM 2173 C CA . THR B 1 127 ? -4.543 5.555 12.984 1 98.56 127 THR B CA 1
ATOM 2174 C C . THR B 1 127 ? -5.02 4.227 12.398 1 98.56 127 THR B C 1
ATOM 2176 O O . THR B 1 127 ? -4.48 3.758 11.398 1 98.56 127 THR B O 1
ATOM 2179 N N . ARG B 1 128 ? -6.023 3.578 13.07 1 98.88 128 ARG B N 1
ATOM 2180 C CA . ARG B 1 128 ? -6.668 2.414 12.477 1 98.88 128 ARG B CA 1
ATOM 2181 C C . ARG B 1 128 ? -7.676 2.83 11.406 1 98.88 128 ARG B C 1
ATOM 2183 O O . ARG B 1 128 ? -8.602 3.59 11.688 1 98.88 128 ARG B O 1
ATOM 2190 N N . MET B 1 129 ? -7.461 2.412 10.273 1 98.88 129 MET B N 1
ATOM 2191 C CA . MET B 1 129 ? -8.352 2.678 9.141 1 98.88 129 MET B CA 1
ATOM 2192 C C . MET B 1 129 ? -9.109 1.417 8.734 1 98.88 129 MET B C 1
ATOM 2194 O O . MET B 1 129 ? -8.5 0.365 8.531 1 98.88 129 MET B O 1
ATOM 2198 N N . THR B 1 130 ? -10.375 1.5 8.672 1 98.88 130 THR B N 1
ATOM 2199 C CA . THR B 1 130 ? -11.242 0.428 8.188 1 98.88 130 THR B CA 1
ATOM 2200 C C . THR B 1 130 ? -11.977 0.857 6.922 1 98.88 130 THR B C 1
ATOM 2202 O O . THR B 1 130 ? -12.789 1.787 6.953 1 98.88 130 THR B O 1
ATOM 2205 N N . VAL B 1 131 ? -11.656 0.193 5.82 1 98.94 131 VAL B N 1
ATOM 2206 C CA . VAL B 1 131 ? -12.352 0.473 4.566 1 98.94 131 VAL B CA 1
ATOM 2207 C C . VAL B 1 131 ? -13.531 -0.474 4.41 1 98.94 131 VAL B C 1
ATOM 2209 O O . VAL B 1 131 ? -13.359 -1.691 4.316 1 98.94 131 VAL B O 1
ATOM 2212 N N . GLU B 1 132 ? -14.633 0.094 4.34 1 98.94 132 GLU B N 1
ATOM 2213 C CA . GLU B 1 132 ? -15.867 -0.672 4.219 1 98.94 132 GLU B CA 1
ATOM 2214 C C . GLU B 1 132 ? -16.328 -0.754 2.764 1 98.94 132 GLU B C 1
ATOM 2216 O O . GLU B 1 132 ? -15.984 0.105 1.95 1 98.94 132 GLU B O 1
ATOM 2221 N N . VAL B 1 133 ? -17.047 -1.781 2.447 1 98.88 133 VAL B N 1
ATOM 2222 C CA . VAL B 1 133 ? -17.688 -1.967 1.148 1 98.88 133 VAL B CA 1
ATOM 2223 C C . VAL B 1 133 ? -19.203 -1.944 1.312 1 98.88 133 VAL B C 1
ATOM 2225 O O . VAL B 1 133 ? -19.75 -2.666 2.146 1 98.88 133 VAL B O 1
ATOM 2228 N N . LYS B 1 134 ? -19.812 -1.095 0.524 1 98.81 134 LYS B N 1
ATOM 2229 C CA . LYS B 1 134 ? -21.266 -0.986 0.613 1 98.81 134 LYS B CA 1
ATOM 2230 C C . LYS B 1 134 ? -21.938 -2.33 0.336 1 98.81 134 LYS B C 1
ATOM 2232 O O . LYS B 1 134 ? -21.641 -2.979 -0.67 1 98.81 134 LYS B O 1
ATOM 2237 N N . GLY B 1 135 ? -22.766 -2.725 1.234 1 98.12 135 GLY B N 1
ATOM 2238 C CA . GLY B 1 135 ? -23.516 -3.963 1.051 1 98.12 135 GLY B CA 1
ATOM 2239 C C . GLY B 1 135 ? -22.797 -5.176 1.613 1 98.12 135 GLY B C 1
ATOM 2240 O O . GLY B 1 135 ? -23.281 -6.301 1.501 1 98.12 135 GLY B O 1
ATOM 2241 N N . SER B 1 136 ? -21.672 -5.02 2.121 1 98.06 136 SER B N 1
ATOM 2242 C CA . SER B 1 136 ? -20.938 -6.113 2.734 1 98.06 136 SER B CA 1
ATOM 2243 C C . SER B 1 136 ? -20.719 -5.875 4.227 1 98.06 136 SER B C 1
ATOM 2245 O O . SER B 1 136 ? -20.453 -4.746 4.648 1 98.06 136 SER B O 1
ATOM 2247 N N . GLU B 1 137 ? -20.766 -6.914 5.016 1 97.94 137 GLU B N 1
ATOM 2248 C CA . GLU B 1 137 ? -20.5 -6.82 6.445 1 97.94 137 GLU B CA 1
ATOM 2249 C C . GLU B 1 137 ? -19 -6.871 6.727 1 97.94 137 GLU B C 1
ATOM 2251 O O . GLU B 1 137 ? -18.531 -6.379 7.762 1 97.94 137 GLU B O 1
ATOM 2256 N N . THR B 1 138 ? -18.297 -7.465 5.863 1 98.69 138 THR B N 1
ATOM 2257 C CA . THR B 1 138 ? -16.844 -7.562 5.988 1 98.69 138 THR B CA 1
ATOM 2258 C C . THR B 1 138 ? -16.156 -6.379 5.316 1 98.69 138 THR B C 1
ATOM 2260 O O . THR B 1 138 ? -16.469 -6.051 4.168 1 98.69 138 THR B O 1
ATOM 2263 N N . PRO B 1 139 ? -15.297 -5.699 6.082 1 98.88 139 PRO B N 1
ATOM 2264 C CA . PRO B 1 139 ? -14.57 -4.613 5.426 1 98.88 139 PRO B CA 1
ATOM 2265 C C . PRO B 1 139 ? -13.594 -5.113 4.359 1 98.88 139 PRO B C 1
ATOM 2267 O O . PRO B 1 139 ? -13.188 -6.277 4.391 1 98.88 139 PRO B O 1
ATOM 2270 N N . ALA B 1 140 ? -13.305 -4.207 3.441 1 98.94 140 ALA B N 1
ATOM 2271 C CA . ALA B 1 140 ? -12.305 -4.527 2.422 1 98.94 140 ALA B CA 1
ATOM 2272 C C . ALA B 1 140 ? -10.914 -4.645 3.035 1 98.94 140 ALA B C 1
ATOM 2274 O O . ALA B 1 140 ? -10.133 -5.512 2.645 1 98.94 140 ALA B O 1
ATOM 2275 N N . LEU B 1 141 ? -10.617 -3.785 3.967 1 98.62 141 LEU B N 1
ATOM 2276 C CA . LEU B 1 141 ? -9.266 -3.619 4.488 1 98.62 141 LEU B CA 1
ATOM 2277 C C . LEU B 1 141 ? -9.289 -3.045 5.902 1 98.62 141 LEU B C 1
ATOM 2279 O O . LEU B 1 141 ? -10.094 -2.16 6.199 1 98.62 141 LEU B O 1
ATOM 2283 N N . ILE B 1 142 ? -8.5 -3.551 6.781 1 98.88 142 ILE B N 1
ATOM 2284 C CA . ILE B 1 142 ? -8.156 -2.926 8.055 1 98.88 142 ILE B CA 1
ATOM 2285 C C . ILE B 1 142 ? -6.652 -2.705 8.133 1 98.88 142 ILE B C 1
ATOM 2287 O O . ILE B 1 142 ? -5.867 -3.602 7.809 1 98.88 142 ILE B O 1
ATOM 2291 N N . ALA B 1 143 ? -6.281 -1.565 8.555 1 98.75 143 ALA B N 1
ATOM 2292 C CA . ALA B 1 143 ? -4.859 -1.234 8.586 1 98.75 143 ALA B CA 1
ATOM 2293 C C . ALA B 1 143 ? -4.559 -0.218 9.688 1 98.75 143 ALA B C 1
ATOM 2295 O O . ALA B 1 143 ? -5.352 0.693 9.93 1 98.75 143 ALA B O 1
ATOM 2296 N N . ASP B 1 144 ? -3.479 -0.373 10.375 1 98.81 144 ASP B N 1
ATOM 2297 C CA . ASP B 1 144 ? -2.928 0.666 11.234 1 98.81 144 ASP B CA 1
ATOM 2298 C C . ASP B 1 144 ? -1.875 1.492 10.5 1 98.81 144 ASP B C 1
ATOM 2300 O O . ASP B 1 144 ? -0.788 0.996 10.195 1 98.81 144 ASP B O 1
ATOM 2304 N N . ILE B 1 145 ? -2.209 2.736 10.297 1 98.75 145 ILE B N 1
ATOM 2305 C CA . ILE B 1 145 ? -1.423 3.609 9.43 1 98.75 145 ILE B CA 1
ATOM 2306 C C . ILE B 1 145 ? -0.577 4.555 10.281 1 98.75 145 ILE B C 1
ATOM 2308 O O . ILE B 1 145 ? -1.075 5.152 11.234 1 98.75 145 ILE B O 1
ATOM 2312 N N . LEU B 1 146 ? 0.695 4.668 9.938 1 98.81 146 LEU B N 1
ATOM 2313 C CA . LEU B 1 146 ? 1.583 5.629 10.586 1 98.81 146 LEU B CA 1
ATOM 2314 C C . LEU B 1 146 ? 1.826 6.832 9.688 1 98.81 146 LEU B C 1
ATOM 2316 O O . LEU B 1 146 ? 2.369 6.695 8.586 1 98.81 146 LEU B O 1
ATOM 2320 N N . SER B 1 147 ? 1.427 7.953 10.109 1 98.44 147 SER B N 1
ATOM 2321 C CA . SER B 1 147 ? 1.605 9.211 9.391 1 98.44 147 SER B CA 1
ATOM 2322 C C . SER B 1 147 ? 2.494 10.172 10.164 1 98.44 147 SER B C 1
ATOM 2324 O O . SER B 1 147 ? 2.266 10.414 11.352 1 98.44 147 SER B O 1
ATOM 2326 N N . LEU B 1 148 ? 3.479 10.703 9.531 1 98.44 148 LEU B N 1
ATOM 2327 C CA . LEU B 1 148 ? 4.336 11.719 10.141 1 98.44 148 LEU B CA 1
ATOM 2328 C C . LEU B 1 148 ? 3.957 13.109 9.648 1 98.44 148 LEU B C 1
ATOM 2330 O O . LEU B 1 148 ? 4.109 13.422 8.469 1 98.44 148 LEU B O 1
ATOM 2334 N N . PHE B 1 149 ? 3.469 13.891 10.523 1 97.94 149 PHE B N 1
ATOM 2335 C CA . PHE B 1 149 ? 3.096 15.273 10.227 1 97.94 149 PHE B CA 1
ATOM 2336 C C . PHE B 1 149 ? 4.234 16.219 10.57 1 97.94 149 PHE B C 1
ATOM 2338 O O . PHE B 1 149 ? 4.746 16.219 11.688 1 97.94 149 PHE B O 1
ATOM 2345 N N . ILE B 1 150 ? 4.633 17.016 9.594 1 97.56 150 ILE B N 1
ATOM 2346 C CA . ILE B 1 150 ? 5.586 18.109 9.805 1 97.56 150 ILE B CA 1
ATOM 2347 C C . ILE B 1 150 ? 4.832 19.422 9.984 1 97.56 150 ILE B C 1
ATOM 2349 O O . ILE B 1 150 ? 4.133 19.875 9.078 1 97.56 150 ILE B O 1
ATOM 2353 N N . CYS B 1 151 ? 5.035 19.938 11.172 1 95.56 151 CYS B N 1
ATOM 2354 C CA . CYS B 1 151 ? 4.238 21.094 11.547 1 95.56 151 CYS B CA 1
ATOM 2355 C C . CYS B 1 151 ? 5.113 22.344 11.672 1 95.56 151 CYS B C 1
ATOM 2357 O O . CYS B 1 151 ? 6.297 22.234 12 1 95.56 151 CYS B O 1
ATOM 2359 N N . ASP B 1 152 ? 4.539 23.469 11.367 1 87.44 152 ASP B N 1
ATOM 2360 C CA . ASP B 1 152 ? 5.211 24.75 11.586 1 87.44 152 ASP B CA 1
ATOM 2361 C C . ASP B 1 152 ? 5.293 25.078 13.07 1 87.44 152 ASP B C 1
ATOM 2363 O O . ASP B 1 152 ? 4.301 24.953 13.797 1 87.44 152 ASP B O 1
ATOM 2367 N N . ASN B 1 153 ? 6.469 25.234 13.641 1 71.12 153 ASN B N 1
ATOM 2368 C CA . ASN B 1 153 ? 6.641 25.609 15.039 1 71.12 153 ASN B CA 1
ATOM 2369 C C . ASN B 1 153 ? 6.387 27.094 15.258 1 71.12 153 ASN B C 1
ATOM 2371 O O . ASN B 1 153 ? 6.555 27.609 16.359 1 71.12 153 ASN B O 1
ATOM 2375 N N . ASN B 1 154 ? 6.043 27.812 14.203 1 56.12 154 ASN B N 1
ATOM 2376 C CA . ASN B 1 154 ? 5.941 29.234 14.492 1 56.12 154 ASN B CA 1
ATOM 2377 C C . ASN B 1 154 ? 4.574 29.594 15.07 1 56.12 154 ASN B C 1
ATOM 2379 O O . ASN B 1 154 ? 3.562 29 14.703 1 56.12 154 ASN B O 1
#

Secondary structure (DSSP, 8-state):
-EEE-HHHHGGGTTPBPPPPPPEE--HHHHHHHHHHHT---HHHH-HHHHTTSTTSS-B--HHHHHHTHHHHHHHH-EEETTEEEEEEEEEEEEEE-S--BTT-EEEEEEEEEEEEEEETTEEEEEEEEEEEETT-SS-SEEEEEEEEEEE---/-EEE-HHHHGGGTTPBPPPPPPEE--HHHHHHHHHHHT---HHHH-HHHHTTSTTSS-B--HHHHHHTHHHHHHHH-EEETTEEEEEEEEEEEEEE-S--BTT-EEEEEEEEEEEEEEETTEEEEEEEEEEEETT-SS-SEEEEEEEEEEE---